Protein AF-A0A0F9CIY0-F1 (afdb_monomer_lite)

Foldseek 3Di:
DDLLVVLLLVLLVPDPQLLQKAKAPQQVPFDFPPDPQWTKGDQDQPQFSDWDAKAALLRHGDDWDKDWDWDQPVPHNPDTGIIITTRDDRPRIMIITGGDDPDPVSDDPLSVVLSVLSSVLVVCVVVPDDDPVNVVSVVVNVVSVVVSVVVSVVSQVVLVVVCVVPSGSGDNVSVVVSVVVVPPDDPPDDD

Structure (mmCIF, N/CA/C/O backbone):
data_AF-A0A0F9CIY0-F1
#
_entry.id   AF-A0A0F9CIY0-F1
#
loop_
_atom_site.group_PDB
_atom_site.id
_atom_site.type_symbol
_atom_site.label_atom_id
_atom_site.label_alt_id
_atom_site.label_comp_id
_atom_site.label_asym_id
_atom_site.label_entity_id
_atom_site.label_seq_id
_atom_site.pdbx_PDB_ins_code
_atom_site.Cartn_x
_atom_site.Cartn_y
_atom_site.Cartn_z
_atom_site.occupancy
_atom_site.B_iso_or_equiv
_atom_site.auth_seq_id
_atom_site.auth_comp_id
_atom_site.auth_asym_id
_atom_site.auth_atom_id
_atom_site.pdbx_PDB_model_num
ATOM 1 N N . SER A 1 1 ? -18.557 5.632 -2.680 1.00 60.44 1 SER A N 1
ATOM 2 C CA . SER A 1 1 ? -17.577 4.973 -1.800 1.00 60.44 1 SER A CA 1
ATOM 3 C C . SER A 1 1 ? -18.220 4.751 -0.443 1.00 60.44 1 SER A C 1
ATOM 5 O O . SER A 1 1 ? -18.879 5.669 0.041 1.00 60.44 1 SER A O 1
ATOM 7 N N . THR A 1 2 ? -18.141 3.543 0.119 1.00 86.44 2 THR A N 1
ATOM 8 C CA . THR A 1 2 ? -18.673 3.256 1.464 1.00 86.44 2 THR A CA 1
ATOM 9 C C . THR A 1 2 ? -17.662 3.668 2.545 1.00 86.44 2 THR A C 1
ATOM 11 O O . THR A 1 2 ? -16.481 3.832 2.252 1.00 86.44 2 THR A O 1
ATOM 14 N N . ILE A 1 3 ? -18.086 3.819 3.811 1.00 89.12 3 ILE A N 1
ATOM 15 C CA . ILE A 1 3 ? -17.145 4.061 4.932 1.00 89.12 3 ILE A CA 1
ATOM 16 C C . ILE A 1 3 ? -16.084 2.955 4.992 1.00 89.12 3 ILE A C 1
ATOM 18 O O . ILE A 1 3 ? -14.917 3.234 5.251 1.00 89.12 3 ILE A O 1
ATOM 22 N N . TYR A 1 4 ? -16.483 1.711 4.716 1.00 91.44 4 TYR A N 1
ATOM 23 C CA . TYR A 1 4 ? -15.566 0.582 4.654 1.00 91.44 4 TYR A CA 1
ATOM 24 C C . TYR A 1 4 ? -14.482 0.786 3.592 1.00 91.44 4 TYR A C 1
ATOM 26 O O . TYR A 1 4 ? -13.308 0.654 3.914 1.00 91.44 4 TYR A O 1
ATOM 34 N N . ASP A 1 5 ? -14.853 1.168 2.366 1.00 90.25 5 ASP A N 1
ATOM 35 C CA . ASP A 1 5 ? -13.887 1.386 1.280 1.00 90.25 5 ASP A CA 1
ATOM 36 C C . ASP A 1 5 ? -12.875 2.479 1.621 1.00 90.25 5 ASP A C 1
ATOM 38 O O . ASP A 1 5 ? -11.678 2.291 1.408 1.00 90.25 5 ASP A O 1
ATOM 42 N N . ILE A 1 6 ? -13.348 3.583 2.210 1.00 89.88 6 ILE A N 1
ATOM 43 C CA . ILE A 1 6 ? -12.493 4.695 2.643 1.00 89.88 6 ILE A CA 1
ATOM 44 C C . ILE A 1 6 ? -11.511 4.220 3.722 1.00 89.88 6 ILE A C 1
ATOM 46 O O . ILE A 1 6 ? -10.309 4.442 3.609 1.00 89.88 6 ILE A O 1
ATOM 50 N N . MET A 1 7 ? -12.001 3.537 4.760 1.00 92.88 7 MET A N 1
ATOM 51 C CA . MET A 1 7 ? -11.151 3.073 5.863 1.00 92.88 7 MET A CA 1
ATOM 52 C C . MET A 1 7 ? -10.189 1.971 5.424 1.00 92.88 7 MET A C 1
ATOM 54 O O . MET A 1 7 ? -9.043 1.944 5.863 1.00 92.88 7 MET A O 1
ATOM 58 N N . ARG A 1 8 ? -10.627 1.082 4.530 1.00 92.56 8 ARG A N 1
ATOM 59 C CA . ARG A 1 8 ? -9.775 0.069 3.911 1.00 92.56 8 ARG A CA 1
ATOM 60 C C . ARG A 1 8 ? -8.621 0.731 3.168 1.00 92.56 8 ARG A C 1
ATOM 62 O O . ARG A 1 8 ? -7.475 0.375 3.424 1.00 92.56 8 ARG A O 1
ATOM 69 N N . GLN A 1 9 ? -8.915 1.693 2.294 1.00 90.81 9 GLN A N 1
ATOM 70 C CA . GLN A 1 9 ? -7.892 2.414 1.541 1.00 90.81 9 GLN A CA 1
ATOM 71 C C . GLN A 1 9 ? -6.900 3.123 2.474 1.00 90.81 9 GLN A C 1
ATOM 73 O O . GLN A 1 9 ? -5.696 2.935 2.321 1.00 90.81 9 GLN A O 1
ATOM 78 N N . LEU A 1 10 ? -7.390 3.825 3.502 1.00 90.94 10 LEU A N 1
ATOM 79 C CA . LEU A 1 10 ? -6.530 4.459 4.506 1.00 90.94 10 LEU A CA 1
ATOM 80 C C . LEU A 1 10 ? -5.580 3.452 5.159 1.00 90.94 10 LEU A C 1
ATOM 82 O O . LEU A 1 10 ? -4.392 3.728 5.290 1.00 90.94 10 LEU A O 1
ATOM 86 N N . VAL A 1 11 ? -6.067 2.262 5.531 1.00 92.94 11 VAL A N 1
ATOM 87 C CA . VAL A 1 11 ? -5.207 1.228 6.123 1.00 92.94 11 VAL A CA 1
ATOM 88 C C . VAL A 1 11 ? -4.136 0.759 5.141 1.00 92.94 11 VAL A C 1
ATOM 90 O O . VAL A 1 11 ? -2.995 0.609 5.569 1.00 92.94 11 VAL A O 1
ATOM 93 N N . PHE A 1 12 ? -4.440 0.585 3.849 1.00 91.69 12 PHE A N 1
ATOM 94 C CA . PHE A 1 12 ? -3.422 0.291 2.825 1.00 91.69 12 PHE A CA 1
ATOM 95 C C . PHE A 1 12 ? -2.361 1.401 2.709 1.00 91.69 12 PHE A C 1
ATOM 97 O O . PHE A 1 12 ? -1.191 1.099 2.479 1.00 91.69 12 PHE A O 1
ATOM 104 N N . GLU A 1 13 ? -2.739 2.663 2.916 1.00 88.81 13 GLU A N 1
ATOM 105 C CA . GLU A 1 13 ? -1.841 3.821 2.825 1.00 88.81 13 GLU A CA 1
ATOM 106 C C . GLU A 1 13 ? -0.930 3.998 4.059 1.00 88.81 13 GLU A C 1
ATOM 108 O O . GLU A 1 13 ? 0.151 4.568 3.931 1.00 88.81 13 GLU A O 1
ATOM 113 N N . LEU A 1 14 ? -1.295 3.464 5.236 1.00 87.56 14 LEU A N 1
ATOM 114 C CA . LEU A 1 14 ? -0.559 3.689 6.497 1.00 87.56 14 LEU A CA 1
ATOM 115 C C . LEU A 1 14 ? 0.911 3.220 6.491 1.00 87.56 14 LEU A C 1
ATOM 117 O O . LEU A 1 14 ? 1.743 3.809 7.192 1.00 87.56 14 LEU A O 1
ATOM 121 N N . ARG A 1 15 ? 1.225 2.116 5.796 1.00 85.25 15 ARG A N 1
ATOM 122 C CA . ARG A 1 15 ? 2.536 1.434 5.844 1.00 85.25 15 ARG A CA 1
ATOM 123 C C . ARG A 1 15 ? 2.855 0.676 4.560 1.00 85.25 15 ARG A C 1
ATOM 125 O O . ARG A 1 15 ? 1.972 0.397 3.753 1.00 85.25 15 ARG A O 1
ATOM 132 N N . ASP A 1 16 ? 4.134 0.343 4.368 1.00 86.62 16 ASP A N 1
ATOM 133 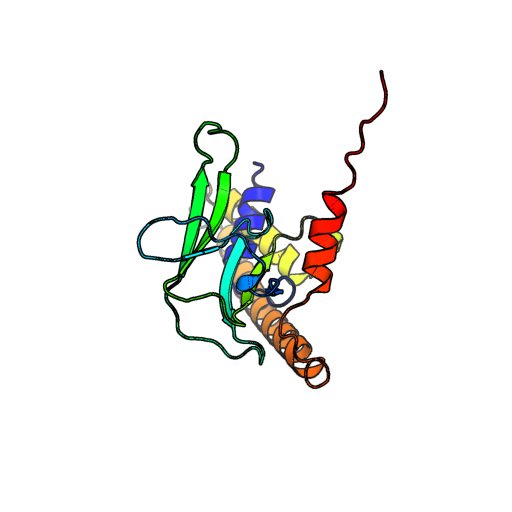C CA . ASP A 1 16 ? 4.605 -0.544 3.293 1.00 86.62 16 ASP A CA 1
ATOM 134 C C . ASP A 1 16 ? 4.291 -1.993 3.656 1.00 86.62 16 ASP A C 1
ATOM 136 O O . ASP A 1 16 ? 5.118 -2.734 4.195 1.00 86.62 16 ASP A O 1
ATOM 140 N N . TRP A 1 17 ? 3.043 -2.388 3.444 1.00 88.06 17 TRP A N 1
ATOM 141 C CA . TRP A 1 17 ? 2.577 -3.724 3.778 1.00 88.06 17 TRP A CA 1
ATOM 142 C C . TRP A 1 17 ? 3.161 -4.769 2.820 1.00 88.06 17 TRP A C 1
ATOM 144 O O . TRP A 1 17 ? 2.641 -4.992 1.730 1.00 88.06 17 TRP A O 1
ATOM 154 N N . ALA A 1 18 ? 4.204 -5.470 3.259 1.00 86.38 18 ALA A N 1
ATOM 155 C CA . ALA A 1 18 ? 4.975 -6.421 2.464 1.00 86.38 18 ALA A CA 1
ATOM 156 C C . ALA A 1 18 ? 4.121 -7.535 1.830 1.00 86.38 18 ALA A C 1
ATOM 158 O O . ALA A 1 18 ? 4.468 -8.056 0.773 1.00 86.38 18 ALA A O 1
ATOM 159 N N . TRP A 1 19 ? 3.006 -7.918 2.462 1.00 85.25 19 TRP A N 1
ATOM 160 C CA . TRP A 1 19 ? 2.113 -8.970 1.957 1.00 85.25 19 TRP A CA 1
ATOM 161 C C . TRP A 1 19 ? 1.300 -8.549 0.723 1.00 85.25 19 TRP A C 1
ATOM 163 O O . TRP A 1 19 ? 0.867 -9.416 -0.032 1.00 85.25 19 TRP A O 1
ATOM 173 N N . CYS A 1 20 ? 1.105 -7.246 0.511 1.00 89.00 20 CYS A N 1
ATOM 174 C CA . CYS A 1 20 ? 0.433 -6.685 -0.660 1.00 89.00 20 CYS A CA 1
ATOM 175 C C . CYS A 1 20 ? 1.371 -5.789 -1.483 1.00 89.00 20 CYS A C 1
ATOM 177 O O . CYS A 1 20 ? 0.915 -4.929 -2.234 1.00 89.00 20 CYS A O 1
ATOM 179 N N . THR A 1 21 ? 2.684 -5.981 -1.340 1.00 88.19 21 THR A N 1
ATOM 180 C CA . THR A 1 21 ? 3.692 -5.332 -2.176 1.00 88.19 21 THR A CA 1
ATOM 181 C C . THR A 1 21 ? 3.967 -6.173 -3.422 1.00 88.19 21 THR A C 1
ATOM 183 O O . THR A 1 21 ? 4.228 -7.377 -3.344 1.00 88.19 21 THR A O 1
ATOM 186 N N . ALA A 1 22 ? 3.936 -5.520 -4.578 1.00 85.31 22 ALA A N 1
ATOM 187 C CA . ALA A 1 22 ? 4.230 -6.088 -5.884 1.00 85.31 22 ALA A CA 1
ATOM 188 C C . ALA A 1 22 ? 5.401 -5.346 -6.550 1.00 85.31 22 ALA A C 1
ATOM 190 O O . ALA A 1 22 ? 5.811 -4.270 -6.107 1.00 85.31 22 ALA A O 1
ATOM 191 N N . ARG A 1 23 ? 5.948 -5.947 -7.610 1.00 83.06 23 ARG A N 1
ATOM 192 C CA . ARG A 1 23 ? 6.959 -5.347 -8.491 1.00 83.06 23 ARG A CA 1
ATOM 193 C C . ARG A 1 23 ? 6.355 -5.210 -9.884 1.00 83.06 23 ARG A C 1
ATOM 195 O O . ARG A 1 23 ? 5.619 -6.099 -10.305 1.00 83.06 23 ARG A O 1
ATOM 202 N N . SER A 1 24 ? 6.619 -4.111 -10.579 1.00 80.62 24 SER A N 1
ATOM 203 C CA . SER A 1 24 ? 6.178 -3.938 -11.964 1.00 80.62 24 SER A CA 1
ATOM 204 C C . SER A 1 24 ? 7.044 -4.780 -12.895 1.00 80.62 24 SER A C 1
ATOM 206 O O . SER A 1 24 ? 8.110 -5.262 -12.512 1.00 80.62 24 SER A O 1
ATOM 208 N N . ASN A 1 25 ? 6.630 -4.882 -14.154 1.00 77.69 25 ASN A N 1
ATOM 209 C CA . ASN A 1 25 ? 7.590 -5.130 -15.222 1.00 77.69 25 ASN A CA 1
ATOM 210 C C . ASN A 1 25 ? 8.624 -3.989 -15.284 1.00 77.69 25 ASN A C 1
ATOM 212 O O . ASN A 1 25 ? 8.416 -2.926 -14.689 1.00 77.69 25 ASN A O 1
ATOM 216 N N . ALA A 1 26 ? 9.729 -4.201 -15.998 1.00 79.25 26 ALA A N 1
ATOM 217 C CA . ALA A 1 26 ? 10.712 -3.143 -16.221 1.00 79.25 26 ALA A CA 1
ATOM 218 C C . ALA A 1 26 ? 10.030 -1.897 -16.815 1.00 79.25 26 ALA A C 1
ATOM 220 O O . ALA A 1 26 ? 9.159 -2.030 -17.678 1.00 79.25 26 ALA A O 1
ATOM 221 N N . LEU A 1 27 ? 10.433 -0.702 -16.377 1.00 80.94 27 LEU A N 1
ATOM 222 C CA . LEU A 1 27 ? 9.885 0.576 -16.845 1.00 80.94 27 LEU A CA 1
ATOM 223 C C . LEU A 1 27 ? 9.973 0.705 -18.366 1.00 80.94 27 LEU A C 1
ATOM 225 O O . LEU A 1 27 ? 9.040 1.205 -18.982 1.00 80.94 27 LEU A O 1
ATOM 229 N N . ALA A 1 28 ? 11.023 0.146 -18.977 1.00 80.38 28 ALA A N 1
ATOM 230 C CA . ALA A 1 28 ? 11.199 0.098 -20.430 1.00 80.38 28 ALA A CA 1
ATOM 231 C C . ALA A 1 28 ? 10.066 -0.617 -21.190 1.00 80.38 28 ALA A C 1
ATOM 233 O O . ALA A 1 28 ? 9.989 -0.517 -22.411 1.00 80.38 28 ALA A O 1
ATOM 234 N N . GLN A 1 29 ? 9.216 -1.378 -20.496 1.00 81.25 29 GLN A N 1
ATOM 235 C CA . GLN A 1 29 ? 8.059 -2.058 -21.081 1.00 81.25 29 GLN A CA 1
ATOM 236 C C . GLN A 1 29 ? 6.759 -1.253 -20.950 1.00 81.25 29 GLN A C 1
ATOM 238 O O . GLN A 1 29 ? 5.737 -1.660 -21.502 1.00 81.25 29 GLN A O 1
ATOM 243 N N . LEU A 1 30 ? 6.774 -0.147 -20.204 1.00 80.19 30 LEU A N 1
ATOM 244 C CA . LEU A 1 30 ? 5.653 0.779 -20.098 1.00 80.19 30 LEU A CA 1
ATOM 245 C C . LEU A 1 30 ? 5.732 1.815 -21.223 1.00 80.19 30 LEU A C 1
ATOM 247 O O . LEU A 1 30 ? 6.802 2.082 -21.768 1.00 80.19 30 LEU A O 1
ATOM 251 N N . ALA A 1 31 ? 4.591 2.396 -21.587 1.00 79.69 31 ALA A N 1
ATOM 252 C CA . ALA A 1 31 ? 4.581 3.491 -22.542 1.00 79.69 31 ALA A CA 1
ATOM 253 C C . ALA A 1 31 ? 5.194 4.738 -21.895 1.00 79.69 31 ALA A C 1
ATOM 255 O O . ALA A 1 31 ? 4.855 5.069 -20.762 1.00 79.69 31 ALA A O 1
ATOM 256 N N . ASP A 1 32 ? 6.053 5.422 -22.647 1.00 81.19 32 ASP A N 1
ATOM 257 C CA . ASP A 1 32 ? 6.662 6.705 -22.293 1.00 81.19 32 ASP A CA 1
ATOM 258 C C . ASP A 1 32 ? 6.254 7.749 -23.347 1.00 81.19 32 ASP A C 1
ATOM 260 O O . ASP A 1 32 ? 6.987 7.995 -24.312 1.00 81.19 32 ASP A O 1
ATOM 264 N N . PRO A 1 33 ? 5.009 8.266 -23.300 1.00 74.06 33 PRO A N 1
ATOM 265 C CA . PRO A 1 33 ? 4.596 9.341 -24.187 1.00 74.06 33 PRO A CA 1
ATOM 266 C C . PRO A 1 33 ? 5.510 10.564 -24.005 1.00 74.06 33 PRO A C 1
ATOM 268 O O . PRO A 1 33 ? 5.859 10.906 -22.881 1.00 74.06 33 PRO A O 1
ATOM 271 N N . PRO A 1 34 ? 5.864 11.279 -25.088 1.00 68.12 34 PRO A N 1
ATOM 272 C CA . PRO A 1 34 ? 6.754 12.431 -25.008 1.00 68.12 34 PRO A CA 1
ATOM 273 C C . PRO A 1 34 ? 6.059 13.605 -24.303 1.00 68.12 34 PRO A C 1
ATOM 275 O O . PRO A 1 34 ? 5.372 14.414 -24.932 1.00 68.12 34 PRO A O 1
ATOM 278 N N . THR A 1 35 ? 6.232 13.702 -22.987 1.00 66.62 35 THR A N 1
ATOM 279 C CA . THR A 1 35 ? 5.618 14.720 -22.127 1.00 66.62 35 THR A CA 1
ATOM 280 C C . THR A 1 35 ? 6.689 15.574 -21.446 1.00 66.62 35 THR A C 1
ATOM 282 O O . THR A 1 35 ? 7.130 15.283 -20.342 1.00 66.62 35 THR A O 1
ATOM 285 N N . GLY A 1 36 ? 7.085 16.685 -22.074 1.00 64.88 36 GLY A N 1
ATOM 286 C CA . GLY A 1 36 ? 8.023 17.637 -21.459 1.00 64.88 36 GLY A CA 1
ATOM 287 C C . GLY A 1 36 ? 9.473 17.120 -21.352 1.00 64.88 36 GLY A C 1
ATOM 288 O O . GLY A 1 36 ? 9.879 16.310 -22.181 1.00 64.88 36 GLY A O 1
ATOM 289 N N . PRO A 1 37 ? 10.287 17.661 -20.420 1.00 59.31 37 PRO A N 1
ATOM 290 C CA . PRO A 1 37 ? 11.704 17.308 -20.272 1.00 59.31 37 PRO A CA 1
ATOM 291 C C . PRO A 1 37 ? 11.985 16.046 -19.428 1.00 59.31 37 PRO A C 1
ATOM 293 O O . PRO A 1 37 ? 13.139 15.626 -19.397 1.00 59.31 37 PRO A O 1
ATOM 296 N N . ASP A 1 38 ? 10.977 15.467 -18.765 1.00 76.25 38 ASP A N 1
ATOM 297 C CA . ASP A 1 38 ? 11.081 14.255 -17.932 1.00 76.25 38 ASP A CA 1
ATOM 298 C C . ASP A 1 38 ? 10.373 13.057 -18.602 1.00 76.25 38 ASP A C 1
ATOM 300 O O . ASP A 1 38 ? 9.577 13.242 -19.525 1.00 76.25 38 ASP A O 1
ATOM 304 N N . HIS A 1 39 ? 10.641 11.834 -18.128 1.00 80.38 39 HIS A N 1
ATOM 305 C CA . HIS A 1 39 ? 9.962 10.614 -18.582 1.00 80.38 39 HIS A CA 1
ATOM 306 C C . HIS A 1 39 ? 8.639 10.417 -17.841 1.00 80.38 39 HIS A C 1
ATOM 308 O O . HIS A 1 39 ? 8.538 10.690 -16.639 1.00 80.38 39 HIS A O 1
ATOM 314 N N . GLN A 1 40 ? 7.633 9.887 -18.534 1.00 83.19 40 GLN A N 1
ATOM 315 C CA . GLN A 1 40 ? 6.326 9.589 -17.961 1.00 83.19 40 GLN A CA 1
ATOM 316 C C . GLN A 1 40 ? 5.898 8.166 -18.315 1.00 83.19 40 GLN A C 1
ATOM 318 O O . GLN A 1 40 ? 5.266 7.930 -19.335 1.00 83.19 40 GLN A O 1
ATOM 323 N N . TYR A 1 41 ? 6.157 7.213 -17.425 1.00 83.81 41 TYR A N 1
ATOM 324 C CA . TYR A 1 41 ? 5.803 5.812 -17.643 1.00 83.81 41 TYR A CA 1
ATOM 325 C C . TYR A 1 41 ? 4.342 5.516 -17.274 1.00 83.81 41 TYR A C 1
ATOM 327 O O . TYR A 1 41 ? 3.874 5.858 -16.185 1.00 83.81 41 TYR A O 1
ATOM 335 N N . GLY A 1 42 ? 3.611 4.820 -18.145 1.00 79.50 42 GLY A N 1
ATOM 336 C CA . GLY A 1 42 ? 2.251 4.341 -17.877 1.00 79.50 42 GLY A CA 1
ATOM 337 C C . GLY A 1 42 ? 1.709 3.394 -18.958 1.00 79.50 42 GLY A C 1
ATOM 338 O O . GLY A 1 42 ? 2.389 3.137 -19.947 1.00 79.50 42 GLY A O 1
ATOM 339 N N . PRO A 1 43 ? 0.492 2.846 -18.802 1.00 80.06 43 PRO A N 1
ATOM 340 C CA . PRO A 1 43 ? -0.367 2.920 -17.620 1.00 80.06 43 PRO A CA 1
ATOM 341 C C . PRO A 1 43 ? 0.172 2.068 -16.459 1.00 80.06 43 PRO A C 1
ATOM 343 O O . PRO A 1 43 ? 0.623 0.939 -16.653 1.00 80.06 43 PRO A O 1
ATOM 346 N N . LEU A 1 44 ? 0.096 2.597 -15.237 1.00 82.25 44 LEU A N 1
ATOM 347 C CA . LEU A 1 44 ? 0.289 1.804 -14.021 1.00 82.25 44 LEU A CA 1
ATOM 348 C C . LEU A 1 44 ? -0.980 0.992 -13.698 1.00 82.25 44 LEU A C 1
ATOM 350 O O . LEU A 1 44 ? -2.062 1.353 -14.161 1.00 82.25 44 LEU A O 1
ATOM 354 N N . PRO A 1 45 ? -0.891 -0.083 -12.889 1.00 81.25 45 PRO A N 1
ATOM 355 C CA . PRO A 1 45 ? -2.066 -0.863 -12.505 1.00 81.25 45 PRO A CA 1
ATOM 356 C C . PRO A 1 45 ? -3.131 -0.008 -11.805 1.00 81.25 45 PRO A C 1
ATOM 358 O O . PRO A 1 45 ? -2.821 0.750 -10.886 1.00 81.25 45 PRO A O 1
ATOM 361 N N . ASP A 1 46 ? -4.402 -0.178 -12.171 1.00 80.56 46 ASP A N 1
ATOM 362 C CA . ASP A 1 46 ? -5.509 0.605 -11.596 1.00 80.56 46 ASP A CA 1
ATOM 363 C C . ASP A 1 46 ? -5.624 0.432 -10.076 1.00 80.56 46 ASP A C 1
ATOM 365 O O . ASP A 1 46 ? -5.892 1.384 -9.334 1.00 80.56 46 ASP A O 1
ATOM 369 N N . ASN A 1 47 ? -5.350 -0.787 -9.606 1.00 83.06 47 ASN A N 1
ATOM 370 C CA . ASN A 1 47 ? -5.359 -1.157 -8.198 1.00 83.06 47 ASN A CA 1
ATOM 371 C C . ASN A 1 47 ? -4.074 -0.764 -7.449 1.00 83.06 47 ASN A C 1
ATOM 373 O O . ASN A 1 47 ? -3.931 -1.125 -6.282 1.00 83.06 47 ASN A O 1
ATOM 377 N N . LEU A 1 48 ? -3.138 -0.042 -8.070 1.00 86.69 48 LEU A N 1
ATOM 378 C CA . LEU A 1 48 ? -1.997 0.541 -7.370 1.00 86.69 48 LEU A CA 1
ATOM 379 C C . LEU A 1 48 ? -2.502 1.565 -6.347 1.00 86.69 48 LEU A C 1
ATOM 381 O O . LEU A 1 48 ? -3.225 2.495 -6.701 1.00 86.69 48 LEU A O 1
ATOM 385 N N . ILE A 1 49 ? -2.131 1.391 -5.080 1.00 85.56 49 ILE A N 1
ATOM 386 C CA . ILE A 1 49 ? -2.433 2.358 -4.018 1.00 85.56 49 ILE A CA 1
ATOM 387 C C . ILE A 1 49 ? -1.350 3.423 -3.957 1.00 85.56 49 ILE A C 1
ATOM 389 O O . ILE A 1 49 ? -1.669 4.605 -3.967 1.00 85.56 49 ILE A O 1
ATOM 393 N N . ARG A 1 50 ? -0.088 2.989 -3.891 1.00 84.12 50 ARG A N 1
ATOM 394 C CA . ARG A 1 50 ? 1.074 3.876 -3.897 1.00 84.12 50 ARG A CA 1
ATOM 395 C C . ARG A 1 50 ? 2.356 3.139 -4.241 1.00 84.12 50 ARG A C 1
ATOM 397 O O . ARG A 1 50 ? 2.496 1.939 -3.982 1.00 84.12 50 ARG A O 1
ATOM 404 N N . THR A 1 51 ? 3.314 3.896 -4.723 1.00 85.44 51 THR A N 1
ATOM 405 C CA . THR A 1 51 ? 4.681 3.500 -5.004 1.00 85.44 51 THR A CA 1
ATOM 406 C C . THR A 1 51 ? 5.498 3.560 -3.719 1.00 85.44 51 THR A C 1
ATOM 408 O O . THR A 1 51 ? 5.301 4.427 -2.867 1.00 85.44 51 THR A O 1
ATOM 411 N N . VAL A 1 52 ? 6.380 2.580 -3.550 1.00 85.69 52 VAL A N 1
ATOM 412 C CA . VAL A 1 52 ? 7.257 2.453 -2.384 1.00 85.69 52 VAL A CA 1
ATOM 413 C C . VAL A 1 52 ? 8.658 2.927 -2.740 1.00 85.69 52 VAL A C 1
ATOM 415 O O . VAL A 1 52 ? 9.200 3.791 -2.067 1.00 85.69 52 VAL A O 1
ATOM 418 N N . GLU A 1 53 ? 9.233 2.361 -3.797 1.00 84.38 53 GLU A N 1
ATOM 419 C CA . GLU A 1 53 ? 10.599 2.642 -4.244 1.00 84.38 53 GLU A CA 1
ATOM 420 C C . GLU A 1 53 ? 10.753 2.246 -5.717 1.00 84.38 53 GLU A C 1
ATOM 422 O O . GLU A 1 53 ? 9.982 1.430 -6.240 1.00 84.38 53 GLU A O 1
ATOM 427 N N . MET A 1 54 ? 11.781 2.790 -6.365 1.00 84.19 54 MET A N 1
ATOM 428 C CA . MET A 1 54 ? 12.318 2.231 -7.600 1.00 84.19 54 MET A CA 1
ATOM 429 C C . MET A 1 54 ? 13.512 1.345 -7.283 1.00 84.19 54 MET A C 1
ATOM 431 O O . MET A 1 54 ? 14.330 1.664 -6.422 1.00 84.19 54 MET A O 1
ATOM 435 N N . VAL A 1 55 ? 13.598 0.228 -7.993 1.00 84.19 55 VAL A N 1
ATOM 436 C CA . VAL A 1 55 ? 14.649 -0.767 -7.801 1.00 84.19 55 VAL A CA 1
ATOM 437 C C . VAL A 1 55 ? 15.260 -1.172 -9.129 1.00 84.19 55 VAL A C 1
ATOM 439 O O . VAL A 1 55 ? 14.571 -1.186 -10.148 1.00 84.19 55 VAL A O 1
ATOM 442 N N . ASP A 1 56 ? 16.535 -1.534 -9.116 1.00 82.50 56 ASP A N 1
ATOM 443 C CA . ASP A 1 56 ? 17.213 -2.121 -10.272 1.00 82.50 56 ASP A CA 1
ATOM 444 C C . ASP A 1 56 ? 16.849 -3.610 -10.454 1.00 82.50 56 ASP A C 1
ATOM 446 O O . ASP A 1 56 ? 15.979 -4.160 -9.764 1.00 82.50 56 ASP A O 1
ATOM 450 N N . GLU A 1 57 ? 17.509 -4.296 -11.392 1.00 78.38 57 GLU A N 1
ATOM 451 C CA . GLU A 1 57 ? 17.328 -5.734 -11.617 1.00 78.38 57 GLU A CA 1
ATOM 452 C C . GLU A 1 57 ? 17.635 -6.572 -10.362 1.00 78.38 57 GLU A C 1
ATOM 454 O O . GLU A 1 57 ? 16.856 -7.473 -10.024 1.00 78.38 57 GLU A O 1
ATOM 459 N N . ALA A 1 58 ? 18.697 -6.222 -9.625 1.00 76.12 58 ALA A N 1
ATOM 460 C CA . ALA A 1 58 ? 19.106 -6.864 -8.373 1.00 76.12 58 ALA A CA 1
ATOM 461 C C . ALA A 1 58 ? 18.138 -6.582 -7.203 1.00 76.12 58 ALA A C 1
ATOM 463 O O . ALA A 1 58 ? 18.192 -7.233 -6.148 1.00 76.12 58 ALA A O 1
ATOM 464 N N . GLY A 1 59 ? 17.197 -5.660 -7.406 1.00 71.38 59 GLY A N 1
ATOM 465 C CA . GLY A 1 59 ? 16.221 -5.216 -6.427 1.00 71.38 59 GLY A CA 1
ATOM 466 C C . GLY A 1 59 ? 16.806 -4.214 -5.435 1.00 71.38 59 GLY A C 1
ATOM 467 O O . GLY A 1 59 ? 16.267 -4.082 -4.335 1.00 71.38 59 GLY A O 1
ATOM 468 N N . ASP A 1 60 ? 17.945 -3.610 -5.741 1.00 76.44 60 ASP A N 1
ATOM 469 C CA . ASP A 1 60 ? 18.551 -2.582 -4.910 1.00 76.44 60 ASP A CA 1
ATOM 470 C C . ASP A 1 60 ? 17.890 -1.238 -5.212 1.00 76.44 60 ASP A C 1
ATOM 472 O O . ASP A 1 60 ? 17.517 -0.949 -6.350 1.00 76.44 60 ASP A O 1
ATOM 476 N N . GLU A 1 61 ? 17.649 -0.465 -4.153 1.00 77.69 61 GLU A N 1
ATOM 477 C CA . GLU A 1 61 ? 16.983 0.829 -4.255 1.00 77.69 61 GLU A CA 1
ATOM 478 C C . GLU A 1 61 ? 17.842 1.774 -5.088 1.00 77.69 61 GLU A C 1
ATOM 480 O O . GLU A 1 61 ? 19.042 1.924 -4.838 1.00 77.69 61 GLU A O 1
ATOM 485 N N . VAL A 1 62 ? 17.213 2.418 -6.067 1.00 76.00 62 VAL A N 1
ATOM 486 C CA . VAL A 1 62 ? 17.887 3.398 -6.910 1.00 76.00 62 VAL A CA 1
ATOM 487 C C . VAL A 1 62 ? 17.371 4.786 -6.566 1.00 76.00 62 VAL A C 1
ATOM 489 O O . VAL A 1 62 ? 16.172 5.060 -6.639 1.00 76.00 62 VAL A O 1
ATOM 492 N N . GLU A 1 63 ? 18.285 5.661 -6.147 1.00 68.62 63 GLU A N 1
ATOM 493 C CA . GLU A 1 63 ? 17.950 6.999 -5.665 1.00 68.62 63 GLU A 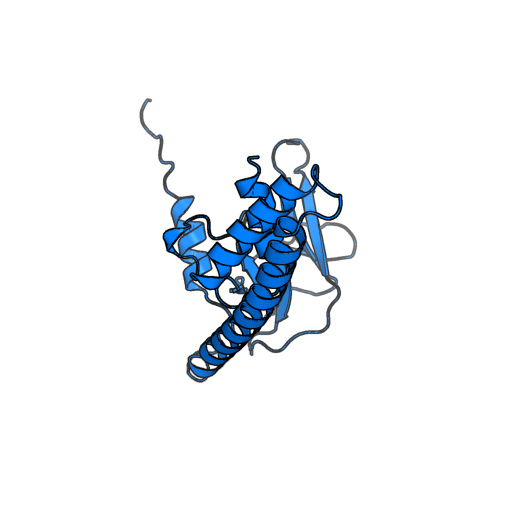CA 1
ATOM 494 C C . GLU A 1 63 ? 17.578 7.915 -6.837 1.00 68.62 63 GLU A C 1
ATOM 496 O O . GLU A 1 63 ? 18.432 8.510 -7.498 1.00 68.62 63 GLU A O 1
ATOM 501 N N . TYR A 1 64 ? 16.277 8.031 -7.091 1.00 70.31 64 TYR A N 1
ATOM 502 C CA . TYR A 1 64 ? 15.722 8.840 -8.168 1.00 70.31 64 TYR A CA 1
ATOM 503 C C . TYR A 1 64 ? 14.510 9.635 -7.701 1.00 70.31 64 TYR A C 1
ATOM 505 O O . TYR A 1 64 ? 13.782 9.233 -6.792 1.00 70.31 64 TYR A O 1
ATOM 513 N N . LYS A 1 65 ? 14.265 10.769 -8.363 1.00 68.06 65 LYS A N 1
ATOM 514 C CA . LYS A 1 65 ? 13.040 11.532 -8.135 1.00 68.06 65 LYS A CA 1
ATOM 515 C C . LYS A 1 65 ? 11.914 10.876 -8.916 1.00 68.06 65 LYS A C 1
ATOM 517 O O . LYS A 1 65 ? 12.046 10.647 -10.120 1.00 68.06 65 LYS A O 1
ATOM 522 N N . PHE A 1 66 ? 10.815 10.595 -8.231 1.00 71.38 66 PHE A N 1
ATOM 523 C CA . PHE A 1 66 ? 9.585 10.201 -8.887 1.00 71.38 66 PHE A CA 1
ATOM 524 C C . PHE A 1 66 ? 8.367 10.793 -8.211 1.00 71.38 66 PHE A C 1
ATOM 526 O O . PHE A 1 66 ? 8.361 11.027 -7.003 1.00 71.38 66 PHE A O 1
ATOM 533 N N . GLU A 1 67 ? 7.333 10.990 -9.014 1.00 74.62 67 GLU A N 1
ATOM 534 C CA . GLU A 1 67 ? 6.022 11.411 -8.552 1.00 74.62 67 GLU A CA 1
ATOM 535 C C . GLU A 1 67 ? 4.945 10.585 -9.256 1.00 74.62 67 GLU A C 1
ATOM 537 O O . GLU A 1 67 ? 5.055 10.236 -10.437 1.00 74.62 67 GLU A O 1
ATOM 542 N N . GLU A 1 68 ? 3.898 10.240 -8.509 1.00 71.88 68 GLU A N 1
ATOM 543 C CA . GLU A 1 68 ? 2.707 9.625 -9.081 1.00 71.88 68 GLU A CA 1
ATOM 544 C C . GLU A 1 68 ? 1.855 10.711 -9.727 1.00 71.88 68 GLU A C 1
ATOM 546 O O . GLU A 1 68 ? 1.417 11.660 -9.078 1.00 71.88 68 GLU A O 1
ATOM 551 N N . GLY A 1 69 ? 1.629 10.560 -11.025 1.00 68.12 69 GLY A N 1
ATOM 552 C CA . GLY A 1 69 ? 0.834 11.468 -11.831 1.00 68.12 69 GLY A CA 1
ATOM 553 C C . GLY A 1 69 ? -0.474 10.838 -12.289 1.00 68.12 69 GLY A C 1
ATOM 554 O O . GLY A 1 69 ? -0.675 9.620 -12.245 1.00 68.12 69 GLY A O 1
ATOM 555 N N . LEU A 1 70 ? -1.357 11.696 -12.786 1.00 67.38 70 LEU A N 1
ATOM 556 C CA . LEU A 1 70 ? -2.554 11.299 -13.510 1.00 67.38 70 LEU A CA 1
ATOM 557 C C . LEU A 1 70 ? -2.484 11.910 -14.905 1.00 67.38 70 LEU A C 1
ATOM 559 O O . LEU A 1 70 ? -2.329 13.124 -15.046 1.00 67.38 70 LEU A O 1
ATOM 563 N N . LEU A 1 71 ? -2.612 11.073 -15.927 1.00 64.94 71 LEU A N 1
ATOM 564 C CA . LEU A 1 71 ? -2.766 11.512 -17.304 1.00 64.94 71 LEU A CA 1
ATOM 565 C C . LEU A 1 71 ? -4.247 11.442 -17.672 1.00 64.94 71 LEU A C 1
ATOM 567 O O . LEU A 1 71 ? -4.896 10.410 -17.495 1.00 64.94 71 LEU A O 1
ATOM 571 N N . ILE A 1 72 ? -4.773 12.564 -18.156 1.00 63.56 72 ILE A N 1
ATOM 572 C CA . ILE A 1 72 ? -6.098 12.645 -18.768 1.00 63.56 72 ILE A CA 1
ATOM 573 C C . ILE A 1 72 ? -5.862 12.656 -20.271 1.00 63.56 72 ILE A C 1
ATOM 575 O O . ILE A 1 72 ? -5.231 13.585 -20.783 1.00 63.56 72 ILE A O 1
ATOM 579 N N . ASP A 1 73 ? -6.343 11.630 -20.968 1.00 58.94 73 ASP A N 1
ATOM 580 C CA . ASP A 1 73 ? -6.193 11.561 -22.418 1.00 58.94 73 ASP A CA 1
ATOM 581 C C . ASP A 1 73 ? -6.887 12.762 -23.073 1.00 58.94 73 ASP A C 1
ATOM 583 O O . ASP A 1 73 ? -8.034 13.112 -22.769 1.00 58.94 73 ASP A O 1
ATOM 587 N N . ALA A 1 74 ? -6.178 13.423 -23.988 1.00 51.69 74 ALA A N 1
ATOM 588 C CA . ALA A 1 74 ? -6.702 14.584 -24.689 1.00 51.69 74 ALA A CA 1
ATOM 589 C C . ALA A 1 74 ? -7.949 14.190 -25.503 1.00 51.69 74 ALA A C 1
ATOM 591 O O . ALA A 1 74 ? -7.854 13.500 -26.515 1.00 51.69 74 ALA A O 1
ATOM 592 N N . GLY A 1 75 ? -9.122 14.652 -25.061 1.00 55.66 75 GLY A N 1
ATOM 593 C CA . GLY A 1 75 ? -10.411 14.379 -25.706 1.00 55.66 75 GLY A CA 1
ATOM 594 C C . GLY A 1 75 ? -11.311 13.386 -24.965 1.00 55.66 75 GLY A C 1
ATOM 595 O O . GLY A 1 75 ? -12.477 13.274 -25.333 1.00 55.66 75 GLY A O 1
ATOM 596 N N . ASP A 1 76 ? -10.824 12.738 -23.902 1.00 58.59 76 ASP A N 1
ATOM 597 C CA . ASP A 1 76 ? -11.632 11.877 -23.034 1.00 58.59 76 ASP A CA 1
ATOM 598 C C . ASP A 1 76 ? -11.327 12.157 -21.554 1.00 58.59 76 ASP A C 1
ATOM 600 O O . ASP A 1 76 ? -10.475 11.533 -20.926 1.00 58.59 76 ASP A O 1
ATOM 604 N N . THR A 1 77 ? -12.068 13.102 -20.967 1.00 58.12 77 THR A N 1
ATOM 605 C CA . THR A 1 77 ? -11.954 13.446 -19.540 1.00 58.12 77 THR A CA 1
ATOM 606 C C . THR A 1 77 ? -12.456 12.347 -18.601 1.00 58.12 77 THR A C 1
ATOM 608 O O . THR A 1 77 ? -12.396 12.519 -17.383 1.00 58.12 77 THR A O 1
ATOM 611 N N . THR A 1 78 ? -12.971 11.233 -19.134 1.00 57.22 78 THR A N 1
ATOM 612 C CA . THR A 1 78 ? -13.472 10.111 -18.330 1.00 57.22 78 THR A CA 1
ATOM 613 C C . THR A 1 78 ? -12.397 9.069 -18.033 1.00 57.22 78 THR A C 1
ATOM 615 O O . THR A 1 78 ? -12.552 8.304 -17.079 1.00 57.22 78 THR A O 1
ATOM 618 N N . LYS A 1 79 ? -11.289 9.064 -18.787 1.00 59.16 79 LYS A N 1
ATOM 619 C CA . LYS A 1 79 ? -10.158 8.158 -18.569 1.00 59.16 79 LYS A CA 1
ATOM 620 C C . LYS A 1 79 ? -9.028 8.880 -17.858 1.00 59.16 79 LYS A C 1
ATOM 622 O O . LYS A 1 79 ? -8.343 9.726 -18.425 1.00 59.16 79 LYS A O 1
ATOM 627 N N . ILE A 1 80 ? -8.858 8.525 -16.591 1.00 67.06 80 ILE A N 1
ATOM 628 C CA . ILE A 1 80 ? -7.756 8.981 -15.755 1.00 67.06 80 ILE A CA 1
ATOM 629 C C . ILE A 1 80 ? -6.799 7.802 -15.603 1.00 67.06 80 ILE A C 1
ATOM 631 O O . ILE A 1 80 ? -7.124 6.824 -14.932 1.00 67.06 80 ILE A O 1
ATOM 635 N N . THR A 1 81 ? -5.627 7.905 -16.218 1.00 73.25 81 THR A N 1
ATOM 636 C CA . THR A 1 81 ? -4.594 6.868 -16.177 1.00 73.25 81 THR A CA 1
ATOM 637 C C . THR A 1 81 ? -3.529 7.241 -15.155 1.00 73.25 81 THR A C 1
ATOM 639 O O . THR A 1 81 ? -3.005 8.354 -15.183 1.00 73.25 81 THR A O 1
ATOM 642 N N . LYS A 1 82 ? -3.173 6.315 -14.261 1.00 79.38 82 LYS A N 1
ATOM 643 C CA . LYS A 1 82 ? -2.049 6.506 -13.332 1.00 79.38 82 LYS A CA 1
ATOM 644 C C . LYS A 1 82 ? -0.722 6.373 -14.074 1.00 79.38 82 LYS A C 1
ATOM 646 O O . LYS A 1 82 ? -0.526 5.415 -14.825 1.00 79.38 82 LYS A O 1
ATOM 651 N N . THR A 1 83 ? 0.189 7.306 -13.834 1.00 82.19 83 THR A N 1
ATOM 652 C CA . THR A 1 83 ? 1.521 7.335 -14.454 1.00 82.19 83 THR A CA 1
ATOM 653 C C . THR A 1 83 ? 2.606 7.577 -13.414 1.00 82.19 83 THR A C 1
ATOM 655 O O . THR A 1 83 ? 2.343 8.185 -12.380 1.00 82.19 83 THR A O 1
ATOM 658 N N . LEU A 1 84 ? 3.831 7.158 -13.707 1.00 83.56 84 LEU A N 1
ATOM 659 C CA . LEU A 1 84 ?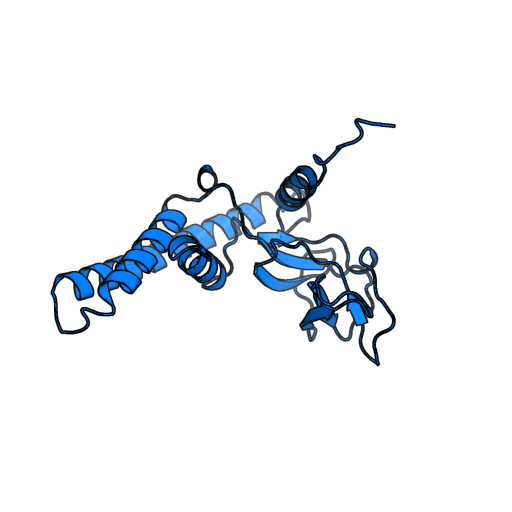 5.026 7.489 -12.939 1.00 83.56 84 LEU A CA 1
ATOM 660 C C . LEU A 1 84 ? 5.834 8.536 -13.707 1.00 83.56 84 LEU A C 1
ATOM 662 O O . LEU A 1 84 ? 6.266 8.261 -14.823 1.00 83.56 84 LEU A O 1
ATOM 666 N N . GLN A 1 85 ? 6.067 9.703 -13.116 1.00 84.12 85 GLN A N 1
ATOM 667 C CA . GLN A 1 85 ? 6.995 10.694 -13.665 1.00 84.12 85 GLN A CA 1
ATOM 668 C C . GLN A 1 85 ? 8.364 10.523 -13.023 1.00 84.12 85 GLN A C 1
ATOM 670 O O . GLN A 1 85 ? 8.448 10.420 -11.801 1.00 84.12 85 GLN A O 1
ATOM 675 N N . THR A 1 86 ? 9.431 10.480 -13.819 1.00 80.62 86 THR A N 1
ATOM 676 C CA . THR A 1 86 ? 10.801 10.357 -13.307 1.00 80.62 86 THR A CA 1
ATOM 677 C C . THR A 1 86 ? 11.827 10.941 -14.276 1.00 80.62 86 THR A C 1
ATOM 679 O O . THR A 1 86 ? 11.600 11.037 -15.478 1.00 80.62 86 THR A O 1
ATOM 682 N N . ASN A 1 87 ? 12.988 11.325 -13.754 1.00 76.25 87 ASN A N 1
ATOM 683 C CA . ASN A 1 87 ? 14.080 11.927 -14.516 1.00 76.25 87 ASN A CA 1
ATOM 684 C C . ASN A 1 87 ? 15.037 10.888 -15.142 1.00 76.25 87 ASN A C 1
ATOM 686 O O . ASN A 1 87 ? 16.189 11.214 -15.435 1.00 76.25 87 ASN A O 1
ATOM 690 N N . VAL A 1 88 ? 14.604 9.630 -15.256 1.00 72.81 88 VAL A N 1
ATOM 691 C CA . VAL A 1 88 ? 15.452 8.476 -15.578 1.00 72.81 88 VAL A CA 1
ATOM 692 C C . VAL A 1 88 ? 14.943 7.743 -16.804 1.00 72.81 88 VAL A C 1
ATOM 694 O O . VAL A 1 88 ? 13.759 7.413 -16.903 1.00 72.81 88 VAL A O 1
ATOM 697 N N . ASP A 1 89 ? 15.882 7.445 -17.697 1.00 70.88 89 ASP A N 1
ATOM 698 C CA . ASP A 1 89 ? 15.652 6.574 -18.840 1.00 70.88 89 ASP A CA 1
ATOM 699 C C . ASP A 1 89 ? 15.518 5.116 -18.373 1.00 70.88 89 ASP A C 1
ATOM 701 O O . ASP A 1 89 ? 16.214 4.654 -17.469 1.00 70.88 89 ASP A O 1
ATOM 705 N N . ALA A 1 90 ? 14.596 4.392 -18.988 1.00 65.38 90 ALA A N 1
ATOM 706 C CA . ALA A 1 90 ? 13.892 3.229 -18.461 1.00 65.38 90 ALA A CA 1
ATOM 707 C C . ALA A 1 90 ? 14.743 1.958 -18.269 1.00 65.38 90 ALA A C 1
ATOM 709 O O . ALA A 1 90 ? 14.193 0.879 -18.008 1.00 65.38 90 ALA A O 1
ATOM 710 N N . SER A 1 91 ? 16.059 2.036 -18.475 1.00 66.62 91 SER A N 1
ATOM 711 C CA . SER A 1 91 ? 16.937 0.875 -18.592 1.00 66.62 91 SER A CA 1
ATOM 712 C C . SER A 1 91 ? 17.012 0.098 -17.276 1.00 66.62 91 SER A C 1
ATOM 714 O O . SER A 1 91 ? 17.649 0.540 -16.325 1.00 66.62 91 SER A O 1
ATOM 716 N N . GLU A 1 92 ? 16.356 -1.067 -17.251 1.00 71.31 92 GLU A N 1
ATOM 717 C CA . GLU A 1 92 ? 16.383 -2.072 -16.171 1.00 71.31 92 GLU A CA 1
ATOM 718 C C . GLU A 1 92 ? 15.930 -1.578 -14.782 1.00 71.31 92 GLU A C 1
ATOM 720 O O . GLU A 1 92 ? 16.260 -2.175 -13.757 1.00 71.31 92 GLU A O 1
ATOM 725 N N . VAL A 1 93 ? 15.108 -0.526 -14.739 1.00 82.50 93 VAL A N 1
ATOM 726 C CA . VAL A 1 93 ? 14.466 -0.042 -13.508 1.00 82.50 93 VAL A CA 1
ATOM 727 C C . VAL A 1 93 ? 13.065 -0.636 -13.374 1.00 82.50 93 VAL A C 1
ATOM 729 O O . VAL A 1 93 ? 12.349 -0.827 -14.356 1.00 82.50 93 VAL A O 1
ATOM 732 N N . PHE A 1 94 ? 12.655 -0.921 -12.145 1.00 85.44 94 PHE A N 1
ATOM 733 C CA . PHE A 1 94 ? 11.360 -1.483 -11.788 1.00 85.44 94 PHE A CA 1
ATOM 734 C C . PHE A 1 94 ? 10.731 -0.661 -10.666 1.00 85.44 94 PHE A C 1
ATOM 736 O O . PHE A 1 94 ? 11.427 -0.075 -9.840 1.00 85.44 94 PHE A O 1
ATOM 743 N N . ILE A 1 95 ? 9.404 -0.682 -10.581 1.00 85.75 95 ILE A N 1
ATOM 744 C CA . ILE A 1 95 ? 8.658 -0.051 -9.493 1.00 85.75 95 ILE A CA 1
ATOM 745 C C . ILE A 1 95 ? 8.280 -1.119 -8.476 1.00 85.75 95 ILE A C 1
ATOM 747 O O . ILE A 1 95 ? 7.687 -2.141 -8.834 1.00 85.75 95 ILE A O 1
ATOM 751 N N . ARG A 1 96 ? 8.541 -0.859 -7.195 1.00 86.31 96 ARG A N 1
ATOM 752 C CA . ARG A 1 96 ? 7.917 -1.585 -6.089 1.00 86.31 96 ARG A CA 1
ATOM 753 C C . ARG A 1 96 ? 6.742 -0.768 -5.561 1.00 86.31 96 ARG A C 1
ATOM 755 O O . ARG A 1 96 ? 6.912 0.392 -5.201 1.00 86.31 96 ARG A O 1
ATOM 762 N N . TYR A 1 97 ? 5.556 -1.361 -5.494 1.00 85.88 97 TYR A N 1
ATOM 763 C CA . TYR A 1 97 ? 4.324 -0.652 -5.130 1.00 85.88 97 TYR A CA 1
ATOM 764 C C . TYR A 1 97 ? 3.385 -1.514 -4.285 1.00 85.88 97 TYR A C 1
ATOM 766 O O . TYR A 1 97 ? 3.468 -2.743 -4.274 1.00 85.88 97 TYR A O 1
ATOM 774 N N . VAL A 1 98 ? 2.485 -0.859 -3.558 1.00 88.31 98 VAL A N 1
ATOM 775 C CA . VAL A 1 98 ? 1.400 -1.487 -2.800 1.00 88.31 98 VAL A CA 1
ATOM 776 C C . VAL A 1 98 ? 0.177 -1.610 -3.700 1.00 88.31 98 VAL A C 1
ATOM 778 O O . VAL A 1 98 ? -0.256 -0.625 -4.300 1.00 88.31 98 VAL A O 1
ATOM 781 N N . ILE A 1 99 ? -0.405 -2.807 -3.763 1.00 89.81 99 ILE A N 1
ATOM 782 C CA . ILE A 1 99 ? -1.657 -3.054 -4.481 1.00 89.81 99 ILE A CA 1
ATOM 783 C C . ILE A 1 99 ? -2.846 -3.174 -3.536 1.00 89.81 99 ILE A C 1
ATOM 785 O O . ILE A 1 99 ? -2.767 -3.783 -2.468 1.00 89.81 99 ILE A O 1
ATOM 789 N N . LEU A 1 100 ? -3.989 -2.672 -3.989 1.00 89.81 100 LEU A N 1
ATOM 790 C CA . LEU A 1 100 ? -5.282 -2.981 -3.416 1.00 89.81 100 LEU A CA 1
ATOM 791 C C . LEU A 1 100 ? -5.651 -4.411 -3.802 1.00 89.81 100 LEU A C 1
ATOM 793 O O . LEU A 1 100 ? -5.850 -4.741 -4.974 1.00 89.81 100 LEU A O 1
ATOM 797 N N . ILE A 1 101 ? -5.761 -5.267 -2.795 1.00 90.06 101 ILE A N 1
ATOM 798 C CA . ILE A 1 101 ? -6.338 -6.598 -2.949 1.00 90.06 101 ILE A CA 1
ATOM 799 C C . ILE A 1 101 ? -7.819 -6.466 -2.617 1.00 90.06 101 ILE A C 1
ATOM 801 O O . ILE A 1 101 ? -8.159 -6.128 -1.493 1.00 90.06 101 ILE A O 1
ATOM 805 N N . GLU A 1 102 ? -8.710 -6.696 -3.576 1.00 87.00 102 GLU A N 1
ATOM 806 C CA . GLU A 1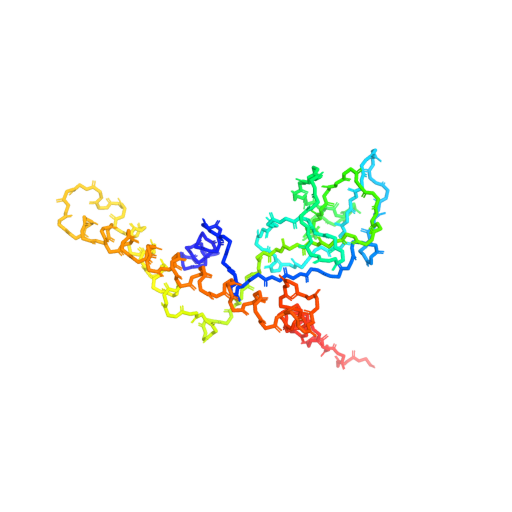 102 ? -10.154 -6.527 -3.341 1.00 87.00 102 GLU A CA 1
ATOM 807 C C . GLU A 1 102 ? -10.767 -7.661 -2.513 1.00 87.00 102 GLU A C 1
ATOM 809 O O . GLU A 1 102 ? -11.739 -7.448 -1.795 1.00 87.00 102 GLU A O 1
ATOM 814 N N . ASP A 1 103 ? -10.198 -8.861 -2.622 1.00 88.75 103 ASP A N 1
ATOM 815 C CA . ASP A 1 103 ? -10.689 -10.066 -1.961 1.00 88.75 103 ASP A CA 1
ATOM 816 C C . ASP A 1 103 ? -10.289 -10.088 -0.479 1.00 88.75 103 ASP A C 1
ATOM 818 O O . ASP A 1 103 ? -9.144 -10.388 -0.130 1.00 88.75 103 ASP A O 1
ATOM 822 N N . GLU A 1 104 ? -11.255 -9.792 0.388 1.00 88.06 104 GLU A N 1
ATOM 823 C CA . GLU A 1 104 ? -11.077 -9.722 1.842 1.00 88.06 104 GLU A CA 1
ATOM 824 C C . GLU A 1 104 ? -10.643 -11.055 2.460 1.00 88.06 104 GLU A C 1
ATOM 826 O O . GLU A 1 104 ? -9.958 -11.070 3.484 1.00 88.06 104 GLU A O 1
ATOM 831 N N . ALA A 1 105 ? -10.966 -12.188 1.824 1.00 89.69 105 ALA A N 1
ATOM 832 C CA . ALA A 1 105 ? -10.551 -13.505 2.304 1.00 89.69 105 ALA A CA 1
ATOM 833 C C . ALA A 1 105 ? -9.026 -13.701 2.235 1.00 89.69 105 ALA A C 1
ATOM 835 O O . ALA A 1 105 ? -8.482 -14.591 2.890 1.00 89.69 105 ALA A O 1
ATOM 836 N N . LYS A 1 106 ? -8.326 -12.868 1.454 1.00 88.00 106 LYS A N 1
ATOM 837 C CA . LYS A 1 106 ? -6.863 -12.882 1.343 1.00 88.00 106 LYS A CA 1
ATOM 838 C C . LYS A 1 106 ? -6.175 -12.020 2.397 1.00 88.00 106 LYS A C 1
ATOM 840 O O . LYS A 1 106 ? -4.947 -12.048 2.479 1.00 88.00 106 LYS A O 1
ATOM 845 N N . TYR A 1 107 ? -6.921 -11.245 3.183 1.00 92.31 107 TYR A N 1
ATOM 846 C CA . TYR A 1 107 ? -6.321 -10.351 4.165 1.00 92.31 107 TYR A CA 1
ATOM 847 C C . TYR A 1 107 ? -5.760 -11.145 5.342 1.00 92.31 107 TYR A C 1
ATOM 849 O O . TYR A 1 107 ? -6.452 -11.989 5.919 1.00 92.31 107 TYR A O 1
ATOM 857 N N . PRO A 1 108 ? -4.526 -10.847 5.776 1.00 92.06 108 PRO A N 1
ATOM 858 C CA . PRO A 1 108 ? -4.063 -11.311 7.068 1.00 92.06 108 PRO A CA 1
ATOM 859 C C . PRO A 1 108 ? -5.014 -10.831 8.171 1.00 92.06 108 PRO A C 1
ATOM 861 O O . PRO A 1 108 ? -5.454 -9.682 8.165 1.00 92.06 108 PRO A O 1
ATOM 864 N N . ALA A 1 109 ? -5.290 -11.683 9.160 1.00 92.31 109 ALA A N 1
ATOM 865 C CA . ALA A 1 109 ? -6.226 -11.359 10.242 1.00 92.31 109 ALA A CA 1
ATOM 866 C C . ALA A 1 109 ? -5.880 -10.045 10.971 1.00 92.31 109 ALA A C 1
ATOM 868 O O . ALA A 1 109 ? -6.770 -9.267 11.308 1.00 92.31 109 ALA A O 1
ATOM 869 N N . TRP A 1 110 ? -4.586 -9.763 11.160 1.00 92.69 110 TRP A N 1
ATOM 870 C CA . TRP A 1 110 ? -4.121 -8.515 11.767 1.00 92.69 110 TRP A CA 1
ATOM 871 C C . TRP A 1 110 ? -4.453 -7.286 10.908 1.00 92.69 110 TRP A C 1
ATOM 873 O O . TRP A 1 110 ? -4.768 -6.234 11.451 1.00 92.69 110 TRP A O 1
ATOM 883 N N . PHE A 1 111 ? -4.454 -7.413 9.579 1.00 94.00 111 PHE A N 1
ATOM 884 C CA . PHE A 1 111 ? -4.787 -6.322 8.663 1.00 94.00 111 PHE A CA 1
ATOM 885 C C . PHE A 1 111 ? -6.293 -6.039 8.676 1.00 94.00 111 PHE A C 1
ATOM 887 O O . PHE A 1 111 ? -6.715 -4.896 8.843 1.00 94.00 111 PHE A O 1
ATOM 894 N N . ALA A 1 112 ? -7.115 -7.091 8.612 1.00 93.62 112 ALA A N 1
ATOM 895 C CA . ALA A 1 112 ? -8.569 -6.974 8.743 1.00 93.62 112 ALA A CA 1
ATOM 896 C C . ALA A 1 112 ? -8.985 -6.355 10.096 1.00 93.62 112 ALA A C 1
ATOM 898 O O . ALA A 1 112 ? -9.934 -5.565 10.176 1.00 93.62 112 ALA A O 1
ATOM 899 N N . GLN A 1 113 ? -8.238 -6.657 11.165 1.00 93.75 113 GLN A N 1
ATOM 900 C CA . GLN A 1 113 ? -8.430 -6.038 12.475 1.00 93.75 113 GLN A CA 1
ATOM 901 C C . GLN A 1 113 ? -8.143 -4.529 12.451 1.00 93.75 113 GLN A C 1
ATOM 903 O O . GLN A 1 113 ? -8.910 -3.770 13.045 1.00 93.75 113 GLN A O 1
ATOM 908 N N . LEU A 1 114 ? -7.098 -4.075 11.748 1.00 94.62 114 LEU A N 1
ATOM 909 C CA . LEU A 1 114 ? -6.809 -2.643 11.596 1.00 94.62 114 LEU A CA 1
ATOM 910 C C . LEU A 1 114 ? -7.932 -1.903 10.866 1.00 94.62 114 LEU A C 1
ATOM 912 O O . LEU A 1 114 ? -8.312 -0.816 11.300 1.00 94.62 114 LEU A O 1
ATOM 916 N N . ILE A 1 115 ? -8.504 -2.490 9.810 1.00 94.81 115 ILE A N 1
ATOM 917 C CA . ILE A 1 115 ? -9.663 -1.908 9.105 1.00 94.81 115 ILE A CA 1
ATOM 918 C C . ILE A 1 115 ? -10.835 -1.750 10.076 1.00 94.81 115 ILE A C 1
ATOM 920 O O . ILE A 1 115 ? -11.403 -0.666 10.211 1.00 94.81 115 ILE A O 1
ATOM 924 N N . SER A 1 116 ? -11.151 -2.813 10.815 1.00 94.44 116 SER A N 1
ATOM 925 C CA . SER A 1 116 ? -12.256 -2.820 11.778 1.00 94.44 116 SER A CA 1
ATOM 926 C C . SER A 1 116 ? -12.072 -1.772 12.884 1.00 94.44 116 SER A C 1
ATOM 928 O O . SER A 1 116 ? -13.024 -1.083 13.254 1.00 94.44 116 SER A O 1
ATOM 930 N N . LEU A 1 117 ? -10.849 -1.617 13.402 1.00 93.44 117 LEU A N 1
ATOM 931 C CA . LEU A 1 117 ? -10.529 -0.628 14.433 1.00 93.44 117 LEU A CA 1
ATOM 932 C C . LEU A 1 117 ? -10.564 0.807 13.898 1.00 93.44 117 LEU A C 1
ATOM 934 O O . LEU A 1 117 ? -11.068 1.682 14.598 1.00 93.44 117 LEU A O 1
ATOM 938 N N . ASN A 1 118 ? -10.116 1.053 12.662 1.00 92.56 118 ASN A N 1
ATOM 939 C CA . ASN A 1 118 ? -10.250 2.366 12.023 1.00 92.56 118 ASN A CA 1
ATOM 940 C C . ASN A 1 118 ? -11.718 2.757 11.839 1.00 92.56 118 ASN A C 1
ATOM 942 O O . ASN A 1 118 ? -12.104 3.864 12.204 1.00 92.56 118 ASN A O 1
ATOM 946 N N . ILE A 1 119 ? -12.560 1.831 11.368 1.00 92.81 119 ILE A N 1
ATOM 947 C CA . ILE A 1 119 ? -14.008 2.060 11.265 1.00 92.81 119 ILE A CA 1
ATOM 948 C C . ILE A 1 119 ? -14.601 2.363 12.646 1.00 92.81 119 ILE A C 1
ATOM 950 O O . ILE A 1 119 ? -15.368 3.313 12.796 1.00 92.81 119 ILE A O 1
ATOM 954 N N . ALA A 1 120 ? -14.227 1.595 13.674 1.00 90.44 120 ALA A N 1
ATOM 955 C CA . ALA A 1 120 ? -14.698 1.826 15.036 1.00 90.44 120 ALA A CA 1
ATOM 956 C C . ALA A 1 120 ? -14.260 3.196 15.581 1.00 90.44 120 ALA A C 1
ATOM 958 O O . ALA A 1 120 ? -15.042 3.854 16.265 1.00 90.44 120 ALA A O 1
ATOM 959 N N . LEU A 1 121 ? -13.039 3.647 15.285 1.00 88.56 121 LEU A N 1
ATOM 960 C CA . LEU A 1 121 ? -12.567 4.983 15.658 1.00 88.56 121 LEU A CA 1
ATOM 961 C C . LEU A 1 121 ? -13.337 6.077 14.919 1.00 88.56 121 LEU A C 1
ATOM 963 O O . LEU A 1 121 ? -13.789 7.018 15.565 1.00 88.56 121 LEU A O 1
ATOM 967 N N . TYR A 1 122 ? -13.542 5.920 13.611 1.00 88.06 122 TYR A N 1
ATOM 968 C CA . TYR A 1 122 ? -14.283 6.870 12.785 1.00 88.06 122 TYR A CA 1
ATOM 969 C C . TYR A 1 122 ? -15.733 7.034 13.261 1.00 88.06 122 TYR A C 1
ATOM 971 O O . TYR A 1 122 ? -16.204 8.149 13.462 1.00 88.06 122 TYR A O 1
ATOM 979 N N . ILE A 1 123 ? -16.433 5.929 13.538 1.00 87.12 123 ILE A N 1
ATOM 980 C CA . ILE A 1 123 ? -17.817 5.966 14.044 1.00 87.12 123 ILE A CA 1
ATOM 981 C C . ILE A 1 123 ? -17.888 6.575 15.452 1.00 87.12 123 ILE A C 1
ATOM 983 O O . ILE A 1 123 ? -18.866 7.241 15.786 1.00 87.12 123 ILE A O 1
ATOM 987 N N . ASN A 1 124 ? -16.862 6.371 16.284 1.00 83.50 124 ASN A N 1
ATOM 988 C CA . ASN A 1 124 ? -16.797 6.971 17.617 1.00 83.50 124 ASN A CA 1
ATOM 989 C C . ASN A 1 124 ? -16.320 8.434 17.602 1.00 83.50 124 ASN A C 1
ATOM 991 O O . ASN A 1 124 ? -16.409 9.105 18.629 1.00 83.50 124 ASN A O 1
ATOM 995 N N . GLU A 1 125 ? -15.823 8.947 16.474 1.00 79.12 125 GLU A N 1
ATOM 996 C CA . GLU A 1 125 ? -15.268 10.296 16.369 1.00 79.12 125 GLU A CA 1
ATOM 997 C C . GLU A 1 125 ? -16.285 11.408 16.694 1.00 79.12 125 GLU A C 1
ATOM 999 O O . GLU A 1 125 ? -15.945 12.305 17.468 1.00 79.12 125 GLU A O 1
ATOM 1004 N N . PRO A 1 126 ? -17.546 11.365 16.223 1.00 73.00 126 PRO A N 1
ATOM 1005 C CA . PRO A 1 126 ? -18.553 12.364 16.588 1.00 73.00 126 PRO A CA 1
ATOM 1006 C C . PRO A 1 126 ? -18.915 12.342 18.079 1.00 73.00 126 PRO A C 1
ATOM 1008 O O . PRO A 1 126 ? -19.418 13.328 18.609 1.00 73.00 126 PRO A O 1
ATOM 1011 N N . LEU A 1 127 ? -18.638 11.230 18.768 1.00 67.38 127 LEU A N 1
ATOM 1012 C CA . LEU A 1 127 ? -18.848 11.064 20.207 1.00 67.38 127 LEU A CA 1
ATOM 1013 C C . LEU A 1 127 ? -17.639 11.552 21.031 1.00 67.38 127 LEU A C 1
ATOM 1015 O O . LEU A 1 127 ? -17.586 11.287 22.235 1.00 67.38 127 LEU A O 1
ATOM 1019 N N . LYS A 1 128 ? -16.664 12.240 20.403 1.00 59.75 128 LYS A N 1
ATOM 1020 C CA . LYS A 1 128 ? -15.455 12.820 21.019 1.00 59.75 128 LYS A CA 1
ATOM 1021 C C . LYS A 1 128 ? -15.802 13.694 22.228 1.00 59.75 128 LYS A C 1
ATOM 1023 O O . LYS A 1 128 ? -15.990 14.897 22.100 1.00 59.75 128 LYS A O 1
ATOM 1028 N N . GLN A 1 129 ? -15.827 13.062 23.400 1.00 54.66 129 GLN A N 1
ATOM 1029 C CA . GLN A 1 129 ? -15.687 13.636 24.740 1.00 54.66 129 GLN A CA 1
ATOM 1030 C C . GLN A 1 129 ? -15.584 12.477 25.752 1.00 54.66 129 GLN A C 1
ATOM 1032 O O . GLN A 1 129 ? -16.581 11.918 26.193 1.00 54.66 129 GLN A O 1
ATOM 1037 N N . HIS A 1 130 ? -14.356 12.088 26.108 1.00 57.41 130 HIS A N 1
ATOM 1038 C CA . HIS A 1 130 ? -14.029 11.346 27.341 1.00 57.41 130 HIS A CA 1
ATOM 1039 C C . HIS A 1 130 ? -14.803 10.048 27.643 1.00 57.41 130 HIS A C 1
ATOM 1041 O O . HIS A 1 130 ? -14.934 9.669 28.809 1.00 57.41 130 HIS A O 1
ATOM 1047 N N . THR A 1 131 ? -15.280 9.315 26.636 1.00 68.62 131 THR A N 1
ATOM 1048 C CA . THR A 1 131 ? -15.893 8.011 26.896 1.00 68.62 131 THR A CA 1
ATOM 1049 C C . THR A 1 131 ? -14.806 6.944 27.098 1.00 68.62 131 THR A C 1
ATOM 1051 O O . THR A 1 131 ? -13.848 6.866 26.319 1.00 68.62 131 THR A O 1
ATOM 1054 N N . PRO A 1 132 ? -14.926 6.070 28.117 1.00 77.19 132 PRO A N 1
ATOM 1055 C CA . PRO A 1 132 ? -13.995 4.958 28.329 1.00 77.19 132 PRO A CA 1
ATOM 1056 C C . PRO A 1 132 ? -13.824 4.061 27.094 1.00 77.19 132 PRO A C 1
ATOM 1058 O O . PRO A 1 132 ? -12.760 3.477 26.892 1.00 77.19 132 PRO A O 1
ATOM 1061 N N . HIS A 1 133 ? -14.858 3.978 26.251 1.00 79.62 133 HIS A N 1
ATOM 1062 C CA . HIS A 1 133 ? -14.850 3.205 25.014 1.00 79.62 133 HIS A CA 1
ATOM 1063 C C . HIS A 1 133 ? -13.913 3.785 23.954 1.00 79.62 133 HIS A C 1
ATOM 1065 O O . HIS A 1 133 ? -13.126 3.022 23.404 1.00 79.62 133 HIS A O 1
ATOM 1071 N N . PHE A 1 134 ? -13.920 5.103 23.720 1.00 82.38 134 PHE A N 1
ATOM 1072 C CA . PHE A 1 134 ? -12.996 5.733 22.772 1.00 82.38 134 PHE A CA 1
ATOM 1073 C C . PHE A 1 134 ? -11.539 5.468 23.173 1.00 82.38 134 PHE A C 1
ATOM 1075 O O . PHE A 1 134 ? -10.775 4.906 22.395 1.00 82.38 134 PHE A O 1
ATOM 1082 N N . ASN A 1 135 ? -11.189 5.733 24.438 1.00 83.81 135 ASN A N 1
ATOM 1083 C CA . ASN A 1 135 ? -9.842 5.474 24.960 1.00 83.81 135 ASN A CA 1
ATOM 1084 C C . ASN A 1 135 ? -9.438 3.997 24.844 1.00 83.81 135 ASN A C 1
ATOM 1086 O O . ASN A 1 135 ? -8.278 3.687 24.574 1.00 83.81 135 ASN A O 1
ATOM 1090 N N . LYS A 1 136 ? -10.382 3.072 25.060 1.00 86.81 136 LYS A N 1
ATOM 1091 C CA . LYS A 1 136 ? -10.134 1.637 24.902 1.00 86.81 136 LYS A CA 1
ATOM 1092 C C . LYS A 1 136 ? -9.849 1.278 23.444 1.00 86.81 136 LYS A C 1
ATOM 1094 O O . LYS A 1 136 ? -8.885 0.561 23.196 1.00 86.81 136 LYS A O 1
ATOM 1099 N N . VAL A 1 137 ? -10.652 1.767 22.498 1.00 87.50 137 VAL A N 1
ATOM 1100 C CA . VAL A 1 137 ? -10.465 1.484 21.065 1.00 87.50 137 VAL A CA 1
ATOM 1101 C C . VAL A 1 137 ? -9.154 2.090 20.561 1.00 87.50 137 VAL A C 1
ATOM 1103 O O . VAL A 1 137 ? -8.421 1.398 19.864 1.00 87.50 137 VAL A O 1
ATOM 1106 N N . THR A 1 138 ? -8.789 3.303 20.987 1.00 88.44 138 THR A N 1
ATOM 1107 C CA . THR A 1 138 ? -7.488 3.910 20.652 1.00 88.44 138 THR A CA 1
ATOM 1108 C C . THR A 1 138 ? -6.322 3.044 21.130 1.00 88.44 138 THR A C 1
ATOM 1110 O O . THR A 1 138 ? -5.454 2.699 20.336 1.00 88.44 138 THR A O 1
ATOM 1113 N N . LYS A 1 139 ? -6.341 2.580 22.387 1.00 90.81 139 LYS A N 1
ATOM 1114 C CA . LYS A 1 139 ? -5.304 1.666 22.908 1.00 90.81 139 LYS A CA 1
ATOM 1115 C C . LYS A 1 139 ? -5.263 0.325 22.172 1.00 90.81 139 LYS A C 1
ATOM 1117 O O . LYS A 1 139 ? -4.192 -0.246 21.967 1.00 90.81 139 LYS A O 1
ATOM 1122 N N . MET A 1 140 ? -6.427 -0.200 21.782 1.00 93.12 140 MET A N 1
ATOM 1123 C CA . MET A 1 140 ? -6.501 -1.412 20.962 1.00 93.12 140 MET A CA 1
ATOM 1124 C C . MET A 1 140 ? -5.900 -1.184 19.574 1.00 93.12 140 MET A C 1
ATOM 1126 O O . MET A 1 140 ? -5.208 -2.069 19.086 1.00 93.12 140 MET A O 1
ATOM 1130 N N . MET A 1 141 ? -6.117 -0.013 18.969 1.00 92.81 141 MET A N 1
ATOM 1131 C CA . MET A 1 141 ? -5.518 0.372 17.689 1.00 92.81 141 MET A CA 1
ATOM 1132 C C . MET A 1 141 ? -3.995 0.498 17.788 1.00 92.81 141 MET A C 1
ATOM 1134 O O . MET A 1 141 ? -3.293 -0.069 16.959 1.00 92.81 141 MET A O 1
ATOM 1138 N N . GLU A 1 142 ? -3.475 1.149 18.831 1.00 92.62 142 GLU A N 1
ATOM 1139 C CA . GLU A 1 142 ? -2.028 1.232 19.093 1.00 92.62 142 GLU A CA 1
ATOM 1140 C C . GLU A 1 142 ? -1.403 -0.165 19.224 1.00 92.62 142 GLU A C 1
ATOM 1142 O O . GLU A 1 142 ? -0.410 -0.480 18.572 1.00 92.62 142 GLU A O 1
ATOM 1147 N N . THR A 1 143 ? -2.033 -1.040 20.012 1.00 93.69 143 THR A N 1
ATOM 1148 C CA . THR A 1 143 ? -1.563 -2.421 20.201 1.00 93.69 143 THR A CA 1
ATOM 1149 C C . THR A 1 143 ? -1.632 -3.222 18.899 1.00 93.69 143 THR A C 1
ATOM 1151 O O . THR A 1 143 ? -0.697 -3.948 18.564 1.00 93.69 143 THR A O 1
ATOM 1154 N N . ALA A 1 144 ? -2.730 -3.090 18.148 1.00 93.44 144 ALA A N 1
ATOM 1155 C CA . ALA A 1 144 ? -2.907 -3.772 16.871 1.00 93.44 144 ALA A CA 1
ATOM 1156 C C . ALA A 1 144 ? -1.877 -3.305 15.838 1.00 93.44 144 ALA A C 1
ATOM 1158 O O . ALA A 1 144 ? -1.368 -4.140 15.094 1.00 93.44 144 ALA A O 1
ATOM 1159 N N . MET A 1 145 ? -1.517 -2.016 15.828 1.00 92.94 145 MET A N 1
ATOM 1160 C CA . MET A 1 145 ? -0.458 -1.516 14.955 1.00 92.94 145 MET A CA 1
ATOM 1161 C C . MET A 1 145 ? 0.901 -2.115 15.285 1.00 92.94 145 MET A C 1
ATOM 1163 O O . MET A 1 145 ? 1.577 -2.559 14.366 1.00 92.94 145 MET A O 1
ATOM 1167 N N . ILE A 1 146 ? 1.279 -2.204 16.562 1.00 93.44 146 ILE A N 1
ATOM 1168 C CA . ILE A 1 146 ? 2.553 -2.830 16.958 1.00 93.44 146 ILE A CA 1
ATOM 1169 C C . ILE A 1 146 ? 2.610 -4.282 16.459 1.00 93.44 146 ILE A C 1
ATOM 1171 O O . ILE A 1 146 ? 3.572 -4.694 15.813 1.00 93.44 146 ILE A O 1
ATOM 1175 N N . ILE A 1 147 ? 1.541 -5.051 16.689 1.00 92.44 147 ILE A N 1
ATOM 1176 C CA . ILE A 1 147 ? 1.451 -6.449 16.240 1.00 92.44 147 ILE A CA 1
ATOM 1177 C C . ILE A 1 147 ? 1.511 -6.544 14.709 1.00 92.44 147 ILE A C 1
ATOM 1179 O O . ILE A 1 147 ? 2.189 -7.419 14.166 1.00 92.44 147 ILE A O 1
ATOM 1183 N N . ALA A 1 148 ? 0.805 -5.657 14.008 1.00 91.94 148 ALA A N 1
ATOM 1184 C CA . ALA A 1 148 ? 0.797 -5.607 12.553 1.00 91.94 148 ALA A CA 1
ATOM 1185 C C . ALA A 1 148 ? 2.174 -5.242 11.985 1.00 91.94 148 ALA A C 1
ATOM 1187 O O . ALA A 1 148 ? 2.606 -5.867 11.023 1.00 91.94 148 ALA A O 1
ATOM 1188 N N . GLU A 1 149 ? 2.894 -4.296 12.591 1.00 89.44 149 GLU A N 1
ATOM 1189 C CA . GLU A 1 149 ? 4.254 -3.918 12.192 1.00 89.44 149 GLU A CA 1
ATOM 1190 C C . GLU A 1 149 ? 5.232 -5.084 12.378 1.00 89.44 149 GLU A C 1
ATOM 1192 O O . GLU A 1 149 ? 5.982 -5.416 11.457 1.00 89.44 149 GLU A O 1
ATOM 1197 N N . GLU A 1 150 ? 5.171 -5.790 13.510 1.00 89.94 150 GLU A N 1
ATOM 1198 C CA . GLU A 1 150 ? 5.984 -6.989 13.730 1.00 89.94 150 GLU A CA 1
ATOM 1199 C C . GLU A 1 150 ? 5.661 -8.111 12.732 1.00 89.94 150 GLU A C 1
ATOM 1201 O O . GLU A 1 150 ? 6.560 -8.801 12.235 1.00 89.94 150 GLU A O 1
ATOM 1206 N N . ALA A 1 151 ? 4.376 -8.326 12.440 1.00 89.50 151 ALA A N 1
ATOM 1207 C CA . ALA A 1 151 ? 3.935 -9.317 11.466 1.00 89.50 151 ALA A CA 1
ATOM 1208 C C . ALA A 1 151 ? 4.377 -8.939 10.045 1.00 89.50 151 ALA A C 1
ATOM 1210 O O . ALA A 1 151 ? 4.847 -9.802 9.299 1.00 89.50 151 ALA A O 1
ATOM 1211 N N . ASN A 1 152 ? 4.290 -7.655 9.697 1.00 87.19 152 ASN A N 1
ATOM 1212 C CA . ASN A 1 152 ? 4.708 -7.114 8.413 1.00 87.19 152 ASN A CA 1
ATOM 1213 C C . ASN A 1 152 ? 6.224 -7.236 8.212 1.00 87.19 152 ASN A C 1
ATOM 1215 O O . ASN A 1 152 ? 6.670 -7.708 7.168 1.00 87.19 152 ASN A O 1
ATOM 1219 N N . ALA A 1 153 ? 7.021 -6.926 9.238 1.00 84.12 153 ALA A N 1
ATOM 1220 C CA . ALA A 1 153 ? 8.469 -7.121 9.209 1.00 84.12 153 ALA A CA 1
ATOM 1221 C C . ALA A 1 153 ? 8.836 -8.601 8.998 1.00 84.12 153 ALA A C 1
ATOM 1223 O O . ALA A 1 153 ? 9.703 -8.929 8.186 1.00 84.12 153 ALA A O 1
ATOM 1224 N N . LYS A 1 154 ? 8.135 -9.528 9.667 1.00 83.44 154 LYS A N 1
ATOM 1225 C CA . LYS A 1 154 ? 8.322 -10.977 9.461 1.00 83.44 154 LYS A CA 1
ATOM 1226 C C . LYS A 1 154 ? 7.933 -11.419 8.049 1.00 83.44 154 LYS A C 1
ATOM 1228 O O . LYS A 1 154 ? 8.608 -12.287 7.491 1.00 83.44 154 LYS A O 1
ATOM 1233 N N . ALA A 1 155 ? 6.871 -10.848 7.480 1.00 72.56 155 ALA A N 1
ATOM 1234 C CA . ALA A 1 155 ? 6.477 -11.095 6.096 1.00 72.56 155 ALA A CA 1
ATOM 1235 C C . ALA A 1 155 ? 7.574 -10.622 5.133 1.00 72.56 155 ALA A C 1
ATOM 1237 O O . ALA A 1 155 ? 8.042 -11.427 4.334 1.00 72.56 155 ALA A O 1
ATOM 1238 N N . GLY A 1 156 ? 8.085 -9.398 5.309 1.00 62.38 156 GLY A N 1
ATOM 1239 C CA . GLY A 1 156 ? 9.211 -8.870 4.535 1.00 62.38 156 GLY A CA 1
ATOM 1240 C C . GLY A 1 156 ? 10.450 -9.769 4.595 1.00 62.38 156 GLY A C 1
ATOM 1241 O O . GLY A 1 156 ? 11.019 -10.110 3.564 1.00 62.38 156 GLY A O 1
ATOM 1242 N N . VAL A 1 157 ? 10.824 -10.270 5.779 1.00 57.97 157 VAL A N 1
ATOM 1243 C CA . VAL A 1 157 ? 11.971 -11.189 5.936 1.00 57.97 157 VAL A CA 1
ATOM 1244 C C . VAL A 1 157 ? 11.757 -12.532 5.222 1.00 57.97 157 VAL A C 1
ATOM 1246 O O . VAL A 1 157 ? 12.714 -13.101 4.688 1.00 57.97 157 VAL A O 1
ATOM 1249 N N . ARG A 1 158 ? 10.528 -13.067 5.201 1.00 52.69 158 ARG A N 1
ATOM 1250 C CA . ARG A 1 158 ? 10.206 -14.299 4.455 1.00 52.69 158 ARG A CA 1
ATOM 1251 C C . ARG A 1 158 ? 10.280 -14.069 2.951 1.00 52.69 158 ARG A C 1
ATOM 1253 O O . ARG A 1 158 ? 10.896 -14.888 2.266 1.00 52.69 158 ARG A O 1
ATOM 1260 N N . THR A 1 159 ? 9.753 -12.942 2.477 1.00 49.69 159 THR A N 1
ATOM 1261 C CA . THR A 1 159 ? 9.903 -12.504 1.088 1.00 49.69 159 THR A CA 1
ATOM 1262 C C . THR A 1 159 ? 11.376 -12.321 0.733 1.00 49.69 159 THR A C 1
ATOM 1264 O O . THR A 1 159 ? 11.757 -12.677 -0.364 1.00 49.69 159 THR A O 1
ATOM 1267 N N . SER A 1 160 ? 12.256 -11.904 1.647 1.00 49.00 160 SER A N 1
ATOM 1268 C CA . SER A 1 160 ? 13.700 -11.810 1.363 1.00 49.00 160 SER A CA 1
ATOM 1269 C C . SER A 1 160 ? 14.444 -13.156 1.404 1.00 49.00 160 SER A C 1
ATOM 1271 O O . SER A 1 160 ? 15.431 -13.338 0.693 1.00 49.00 160 SER A O 1
ATOM 1273 N N . ARG A 1 161 ? 14.011 -14.125 2.230 1.00 40.66 161 ARG A N 1
ATOM 1274 C CA . ARG A 1 161 ? 14.681 -15.440 2.371 1.00 40.66 161 ARG A CA 1
ATOM 1275 C C . ARG A 1 161 ? 14.281 -16.462 1.309 1.00 40.66 161 ARG A C 1
ATOM 1277 O O . ARG A 1 161 ? 15.145 -17.210 0.867 1.00 40.66 161 ARG A O 1
ATOM 1284 N N . SER A 1 162 ? 13.018 -16.477 0.881 1.00 39.50 162 SER A N 1
ATOM 1285 C CA . SER A 1 162 ? 12.546 -17.309 -0.244 1.00 39.50 162 SER A CA 1
ATOM 1286 C C . SER A 1 162 ? 13.190 -16.916 -1.585 1.00 39.50 162 SER A C 1
ATOM 1288 O O . SER A 1 162 ? 13.195 -17.685 -2.539 1.00 39.50 162 SER A O 1
ATOM 1290 N N . THR A 1 163 ? 13.758 -15.715 -1.630 1.00 43.22 163 THR A N 1
ATOM 1291 C CA . THR A 1 163 ? 14.132 -14.961 -2.836 1.00 43.22 163 THR A CA 1
ATOM 1292 C C . THR A 1 163 ? 15.653 -14.861 -2.986 1.00 43.22 163 THR A C 1
ATOM 1294 O O . THR A 1 163 ? 16.168 -14.213 -3.885 1.00 43.22 163 THR A O 1
ATOM 1297 N N . ARG A 1 164 ? 16.426 -15.575 -2.151 1.00 36.84 164 ARG A N 1
ATOM 1298 C CA . ARG A 1 164 ? 17.848 -15.844 -2.444 1.00 36.84 164 ARG A CA 1
ATOM 1299 C C . ARG A 1 164 ? 18.048 -16.944 -3.496 1.00 36.84 164 ARG A C 1
ATOM 1301 O O . ARG A 1 164 ? 19.181 -17.183 -3.894 1.00 36.84 164 ARG A O 1
ATOM 1308 N N . GLN A 1 165 ? 16.971 -17.584 -3.961 1.00 34.84 165 GLN A N 1
ATOM 1309 C CA . GLN A 1 165 ? 16.987 -18.495 -5.114 1.00 34.84 165 GLN A CA 1
ATOM 1310 C C . GLN A 1 165 ? 16.194 -17.990 -6.332 1.00 34.84 165 GLN A C 1
ATOM 1312 O O . GLN A 1 165 ? 16.204 -18.659 -7.354 1.00 34.84 165 GLN A O 1
ATOM 1317 N N . ASN A 1 166 ? 15.569 -16.810 -6.263 1.00 38.41 166 ASN A N 1
ATOM 1318 C CA . ASN A 1 166 ? 14.937 -16.125 -7.397 1.00 38.41 166 ASN A CA 1
ATOM 1319 C C . ASN A 1 166 ? 14.938 -14.627 -7.093 1.00 38.41 166 ASN A C 1
ATOM 1321 O O . ASN A 1 166 ? 14.311 -14.234 -6.123 1.00 38.41 166 ASN A O 1
ATOM 1325 N N . VAL A 1 167 ? 15.635 -13.809 -7.879 1.00 40.19 167 VAL A N 1
ATOM 1326 C CA . VAL A 1 167 ? 15.969 -12.389 -7.624 1.00 40.19 167 VAL A CA 1
ATOM 1327 C C . VAL A 1 167 ? 14.758 -11.440 -7.806 1.00 40.19 167 VAL A C 1
ATOM 1329 O O . VAL A 1 167 ? 14.813 -10.438 -8.505 1.00 40.19 167 VAL A O 1
ATOM 1332 N N . ASN A 1 168 ? 13.618 -11.753 -7.185 1.00 45.28 168 ASN A N 1
ATOM 1333 C CA . ASN A 1 168 ? 12.361 -11.011 -7.318 1.00 45.28 168 ASN A CA 1
ATOM 1334 C C . ASN A 1 168 ? 11.865 -10.513 -5.956 1.00 45.28 168 ASN A C 1
ATOM 1336 O O . ASN A 1 168 ? 11.073 -11.169 -5.284 1.00 45.28 168 ASN A O 1
ATOM 1340 N N . LYS A 1 169 ? 12.307 -9.317 -5.545 1.00 49.38 169 LYS A N 1
ATOM 1341 C CA . LYS A 1 169 ? 11.892 -8.651 -4.291 1.00 49.38 169 LYS A CA 1
ATOM 1342 C C . LYS A 1 169 ? 10.430 -8.129 -4.307 1.00 49.38 169 LYS A C 1
ATOM 1344 O O . LYS A 1 169 ? 10.073 -7.281 -3.496 1.00 49.38 169 LYS A O 1
ATOM 1349 N N . GLY A 1 170 ? 9.562 -8.653 -5.178 1.00 49.16 170 GLY A N 1
ATOM 1350 C CA . GLY A 1 170 ? 8.119 -8.393 -5.191 1.00 49.16 170 GLY A CA 1
ATOM 1351 C C . GLY A 1 170 ? 7.339 -9.578 -5.764 1.00 49.16 170 GLY A C 1
ATOM 1352 O O . GLY A 1 170 ? 7.864 -10.347 -6.570 1.00 49.16 170 GLY A O 1
ATOM 1353 N N . ASN A 1 171 ? 6.095 -9.756 -5.315 1.00 57.28 171 ASN A N 1
ATOM 1354 C CA . ASN A 1 171 ? 5.290 -10.918 -5.682 1.00 57.28 171 ASN A CA 1
ATOM 1355 C C . ASN A 1 171 ? 4.642 -10.721 -7.067 1.00 57.28 171 ASN A C 1
ATOM 1357 O O . ASN A 1 171 ? 3.538 -10.188 -7.170 1.00 57.28 171 ASN A O 1
ATOM 1361 N N . MET A 1 172 ? 5.348 -11.124 -8.129 1.00 52.22 172 MET A N 1
ATOM 1362 C CA . MET A 1 172 ? 4.883 -11.052 -9.529 1.00 52.22 172 MET A CA 1
ATOM 1363 C C . MET A 1 172 ? 3.529 -11.755 -9.737 1.00 52.22 172 MET A C 1
ATOM 1365 O O . MET A 1 172 ? 2.696 -11.278 -10.503 1.00 52.22 172 MET A O 1
ATOM 1369 N N . ASP A 1 173 ? 3.254 -12.826 -8.984 1.00 53.81 173 ASP A N 1
ATOM 1370 C CA . ASP A 1 173 ? 1.991 -13.573 -9.066 1.00 53.81 173 ASP A CA 1
ATOM 1371 C C . ASP A 1 173 ? 0.768 -12.718 -8.688 1.00 53.81 173 ASP A C 1
ATOM 1373 O O . ASP A 1 173 ? -0.352 -12.984 -9.133 1.00 53.81 173 ASP A O 1
ATOM 1377 N N . LEU A 1 174 ? 0.959 -11.672 -7.874 1.00 55.66 174 LEU A N 1
ATOM 1378 C CA . LEU A 1 174 ? -0.114 -10.739 -7.526 1.00 55.66 174 LEU A CA 1
ATOM 1379 C C . LEU A 1 174 ? -0.477 -9.813 -8.691 1.00 55.66 174 LEU A C 1
ATOM 1381 O O . LEU A 1 174 ? -1.644 -9.442 -8.821 1.00 55.66 174 LEU A O 1
ATOM 1385 N N . VAL A 1 175 ? 0.497 -9.473 -9.537 1.00 53.75 175 VAL A N 1
ATOM 1386 C CA . VAL A 1 175 ? 0.302 -8.640 -10.732 1.00 53.75 175 VAL A CA 1
ATOM 1387 C C . VAL A 1 175 ? -0.511 -9.415 -11.765 1.00 53.75 175 VAL A C 1
ATOM 1389 O O . VAL A 1 175 ? -1.547 -8.937 -12.225 1.00 53.75 175 VAL A O 1
ATOM 1392 N N . ASP A 1 176 ? -0.123 -10.664 -12.022 1.00 52.22 176 ASP A N 1
ATOM 1393 C CA . ASP A 1 176 ? -0.836 -11.581 -12.914 1.00 52.22 176 ASP A CA 1
ATOM 1394 C C . ASP A 1 176 ? -2.274 -11.856 -12.445 1.00 52.22 176 ASP A C 1
ATOM 1396 O O . ASP A 1 176 ? -3.210 -11.898 -13.249 1.00 52.22 176 ASP A O 1
ATOM 1400 N N . ALA A 1 177 ? -2.482 -12.030 -11.136 1.00 49.78 177 ALA A N 1
ATOM 1401 C CA . ALA A 1 177 ? -3.809 -12.256 -10.567 1.00 49.78 177 ALA A CA 1
ATOM 1402 C C . ALA A 1 177 ? -4.713 -11.012 -10.637 1.00 49.78 177 ALA A C 1
ATOM 1404 O O . ALA A 1 177 ? -5.932 -11.159 -10.764 1.00 49.78 177 ALA A O 1
ATOM 1405 N N . ALA A 1 178 ? -4.134 -9.810 -10.563 1.00 45.44 178 ALA A N 1
ATOM 1406 C CA . ALA A 1 178 ? -4.855 -8.553 -10.744 1.00 45.44 178 ALA A CA 1
ATOM 1407 C C . ALA A 1 178 ? -5.219 -8.323 -12.222 1.00 45.44 178 ALA A C 1
ATOM 1409 O O . ALA A 1 178 ? -6.360 -7.980 -12.525 1.00 45.44 178 ALA A O 1
ATOM 1410 N N . GLN A 1 179 ? -4.302 -8.610 -13.151 1.00 45.19 179 GLN A N 1
ATOM 1411 C CA . GLN A 1 179 ? -4.518 -8.428 -14.592 1.00 45.19 179 GLN A CA 1
ATOM 1412 C C . GLN A 1 179 ? -5.498 -9.454 -15.191 1.00 45.19 179 GLN A C 1
ATOM 1414 O O . GLN A 1 179 ? -6.341 -9.098 -16.015 1.00 45.19 179 GLN A O 1
ATOM 1419 N N . ARG A 1 180 ? -5.479 -10.721 -14.747 1.00 40.16 180 ARG A N 1
ATOM 1420 C CA . ARG A 1 180 ? -6.372 -11.772 -15.288 1.00 40.16 180 ARG A CA 1
ATOM 1421 C C . ARG A 1 180 ? -7.857 -11.573 -14.971 1.00 40.16 180 ARG A C 1
ATOM 1423 O O . ARG A 1 180 ? -8.689 -12.175 -15.644 1.00 40.16 180 ARG A O 1
ATOM 1430 N N . ARG A 1 181 ? -8.222 -10.738 -13.991 1.00 40.00 181 ARG A N 1
ATOM 1431 C CA . ARG A 1 181 ? -9.636 -10.409 -13.722 1.00 40.00 181 ARG A CA 1
ATOM 1432 C C . ARG A 1 181 ? -10.201 -9.324 -14.643 1.00 40.00 181 ARG A C 1
ATOM 1434 O O . ARG A 1 181 ? -11.417 -9.203 -14.723 1.00 40.00 181 ARG A O 1
ATOM 1441 N N . VAL A 1 182 ? -9.350 -8.615 -15.385 1.00 42.28 182 VAL A N 1
ATOM 1442 C CA . VAL A 1 182 ? -9.765 -7.608 -16.380 1.00 42.28 182 VAL A CA 1
ATOM 1443 C C . VAL A 1 182 ? -10.033 -8.248 -17.757 1.00 42.28 182 VAL A C 1
ATOM 1445 O O . VAL A 1 182 ? -10.713 -7.669 -18.594 1.00 42.28 182 VAL A O 1
ATOM 1448 N N . GLY A 1 183 ? -9.585 -9.490 -17.980 1.00 34.78 183 GLY A N 1
ATOM 1449 C CA . GLY A 1 183 ? -9.734 -10.216 -19.252 1.00 34.78 183 GLY A CA 1
ATOM 1450 C C . GLY A 1 183 ? -11.034 -11.011 -19.447 1.00 34.78 183 GLY A C 1
ATOM 1451 O O . GLY A 1 183 ? -11.122 -11.780 -20.397 1.00 34.78 183 GLY A O 1
ATOM 1452 N N . LEU A 1 184 ? -12.036 -10.868 -18.573 1.00 35.34 184 LEU A N 1
ATOM 1453 C CA . LEU A 1 184 ? -13.348 -11.524 -18.710 1.00 35.34 184 LEU A CA 1
ATOM 1454 C C . LEU A 1 184 ? -14.461 -10.487 -18.920 1.00 35.34 184 LEU A C 1
ATOM 1456 O O . LEU A 1 184 ? -15.458 -10.446 -18.205 1.00 35.34 184 LEU A O 1
ATOM 1460 N N . GLN A 1 185 ? -14.290 -9.649 -19.937 1.00 32.84 185 GLN A N 1
ATOM 1461 C CA . GLN A 1 185 ? -15.413 -9.082 -20.674 1.00 32.84 185 GLN A CA 1
ATOM 1462 C C . GLN A 1 185 ? -15.233 -9.443 -22.139 1.00 32.84 185 GLN A C 1
ATOM 1464 O O . GLN A 1 185 ? -14.670 -8.688 -22.923 1.00 32.84 185 GLN A O 1
ATOM 1469 N N . ASP A 1 186 ? -15.732 -10.619 -22.494 1.00 37.94 186 ASP A N 1
ATOM 1470 C CA . ASP A 1 186 ? -16.146 -10.884 -23.860 1.00 37.94 186 ASP A CA 1
ATOM 1471 C C . ASP A 1 186 ? -17.672 -10.728 -23.902 1.00 37.94 186 ASP A C 1
ATOM 1473 O O . ASP A 1 186 ? -18.388 -11.588 -23.378 1.00 37.94 186 ASP A O 1
ATOM 1477 N N . PRO A 1 187 ? -18.210 -9.621 -24.442 1.00 40.16 187 PRO A N 1
ATOM 1478 C CA . PRO A 1 187 ? -19.593 -9.559 -24.849 1.00 40.16 187 PRO A CA 1
ATOM 1479 C C . PRO A 1 187 ? -19.640 -9.482 -26.375 1.00 40.16 187 PRO A C 1
ATOM 1481 O O . PRO A 1 187 ? -20.127 -8.506 -26.935 1.00 40.16 187 PRO A O 1
ATOM 1484 N N . THR A 1 188 ? -19.147 -10.504 -27.073 1.00 34.09 188 THR A N 1
ATOM 1485 C CA . THR A 1 188 ? -19.542 -10.716 -28.470 1.00 34.09 188 THR A CA 1
ATOM 1486 C C . THR A 1 188 ? -20.664 -11.748 -28.557 1.00 34.09 188 THR A C 1
ATOM 1488 O O . THR A 1 188 ? -20.484 -12.905 -28.921 1.00 34.09 188 THR A O 1
ATOM 1491 N N . VAL A 1 189 ? -21.880 -11.285 -28.245 1.00 39.25 189 VAL A N 1
ATOM 1492 C CA . VAL A 1 189 ? -23.104 -11.805 -28.867 1.00 39.25 189 VAL A CA 1
ATOM 1493 C C . VAL A 1 189 ? -23.852 -10.630 -29.499 1.00 39.25 189 VAL A C 1
ATOM 1495 O O . VAL A 1 189 ? -24.102 -9.628 -28.832 1.00 39.25 189 VAL A O 1
ATOM 1498 N N . PHE A 1 190 ? -24.246 -10.8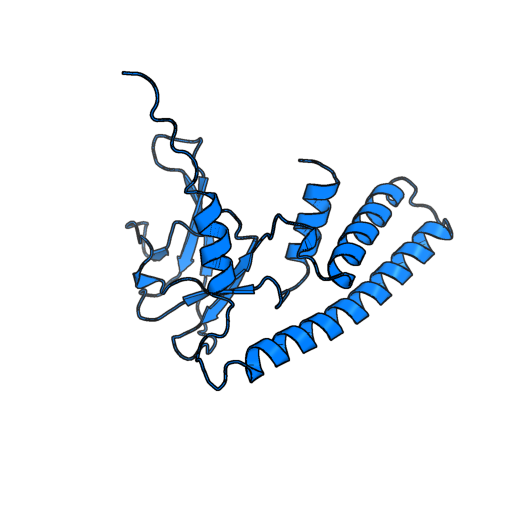47 -30.757 1.00 36.03 190 PHE A N 1
ATOM 1499 C CA . PHE A 1 190 ? -25.160 -10.103 -31.638 1.00 36.03 190 PHE A CA 1
ATOM 1500 C C . PHE A 1 190 ? -24.530 -9.250 -32.750 1.00 36.03 190 PHE A C 1
ATOM 1502 O O . PHE A 1 190 ? -24.036 -8.145 -32.539 1.00 36.03 190 PHE A O 1
ATOM 1509 N N . GLY A 1 191 ? -24.657 -9.811 -33.958 1.00 36.38 191 GL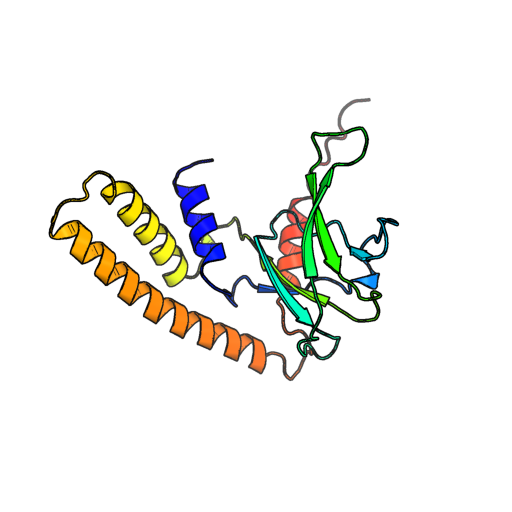Y A N 1
ATOM 1510 C CA . GLY A 1 191 ? -24.341 -9.287 -35.281 1.00 36.38 191 GLY A CA 1
ATOM 1511 C C . GLY A 1 191 ? -24.457 -10.421 -36.286 1.00 36.38 191 GLY A C 1
ATOM 1512 O O . GLY A 1 191 ? -23.400 -10.996 -36.611 1.00 36.38 191 GLY A O 1
#

Sequence (191 aa):
STIYDIMRQLVFELRDWAWCTARSNALAQLADPPTGPDHQYGPLPDNLIRTVEMVDEAGDEVEYKFEEGLLIDAGDTTKITKTLQTNVDASEVFIRYVILIEDEAKYPAWFAQLISLNIALYINEPLKQHTPHFNKVTKMMETAMIIAEEANAKAGVRTSRSTRQNVNKGNMDLVDAAQRRVGLQDPTVFG

Organism: NCBI:txid412755

Radius of gyration: 19.63 Å; chains: 1; bounding box: 44×36×64 Å

Secondary structure (DSSP, 8-state):
--HHHHHHHHHHHSS--GGGEEEPSPGGGSB----TTSEEEBPPPTTEEEEEEEE-TT--B----EEEEEEEPTT-TT-EEEEEEESS--TT-EEEEEEP---GGGS-HHHHHHHHHHHHHHHHGGG-S--HHHHHHHHHHHHHHHHHHHHHHHHHHHHHHTTSSS--SS-HHHHHHHHTTTS--------

pLDDT: mean 74.38, std 17.52, range [32.84, 94.81]